Protein AF-A0A954CT12-F1 (afdb_monomer_lite)

Foldseek 3Di:
DQLVVLLVVCVVCCVPDVVSVVLQVDALVNVLPDPADPVDADALVNNVCSLVHRLSVNLLVVLCVVPRCVSVVVCVVVPQPASCCSNPVCCPVPPPQDAWDKFAPVVQLQVLAPPQKDKDDKDWCGLSNQLNLCSNQVNSVLSPLLSPQWRHKMWIWMDHVPWIKIKIKTFGLALSSLVSNQVRVVSRPFWPDKDADHVGGMIITMGTDPPPDDPVSVVSSVVNRVPIDIRDDNVSD

Radius of gyration: 19.56 Å; chains: 1; bounding box: 42×45×54 Å

Secondary structure (DSSP, 8-state):
-HHHHHHHHHHHHTTT-TTTHHHHH--HHHHHTSPP-TTS---HHHHHHIIIIIIHHHHHHHHHHHHTHHHHHHHHHS---SHHHHHTTHHHHSS---PPEEE--HHHHHHHSPTT-EEEEEE--HHHHHHHHHHHTT-HHHHHHHHTTEEEEEEEEEEETTEEEEEEEEEESSHHHHHHHHHHHTTSTTEEEEEEETTTTEEEEEEESTTSS-HHHHHHHHHHHTT-EEE--TT--

Sequence (237 aa):
IEGQAVQVMIDALVDEQPHVAFMTKYGVGDMLGLPANPDKPLTWSRLQRVFFYSDGARFVQKLKEVDGYKAVDKAFGDLPVSSEQILHSDKYIAERDLPDEIGLDLVGIADALPEGWELGEQDTWGEMGTIVEFVDAGLVDKALAASDGWGGDVVLTASKGEAKVSIWVSTWDTAKDAGEFDEAVKLLPDVLLSQKFDERPQQIVIRGEPGLFSKDQLKWLLDATRQNKIVYDPEKR

pLDDT: mean 89.14, std 10.64, range [52.62, 98.44]

Structure (mmCIF, N/CA/C/O backbone):
data_AF-A0A954CT12-F1
#
_entry.id   AF-A0A954CT12-F1
#
loop_
_atom_site.group_PDB
_atom_site.id
_atom_site.type_symbol
_atom_site.label_atom_id
_atom_site.label_alt_id
_atom_site.label_comp_id
_atom_site.label_asym_id
_atom_site.label_entity_id
_atom_site.label_seq_id
_atom_site.pdbx_PDB_ins_code
_atom_site.Cartn_x
_atom_site.Cartn_y
_atom_site.Cartn_z
_atom_site.occupancy
_atom_site.B_iso_or_equiv
_atom_site.auth_seq_id
_atom_site.auth_comp_id
_atom_site.auth_asym_id
_atom_site.auth_atom_id
_atom_site.pdbx_PDB_model_num
ATOM 1 N N . ILE A 1 1 ? -1.557 0.948 -23.383 1.00 52.62 1 ILE A N 1
ATOM 2 C CA . ILE A 1 1 ? -0.936 1.437 -22.129 1.00 52.62 1 ILE A CA 1
ATOM 3 C C . ILE A 1 1 ? -0.337 2.801 -22.438 1.00 52.62 1 ILE A C 1
ATOM 5 O O . ILE A 1 1 ? 0.381 2.893 -23.430 1.00 52.62 1 ILE A O 1
ATOM 9 N N . GLU A 1 2 ? -0.665 3.849 -21.678 1.00 65.56 2 GLU A N 1
ATOM 10 C CA . GLU A 1 2 ? -0.196 5.219 -21.966 1.00 65.56 2 GLU A CA 1
ATOM 11 C C . GLU A 1 2 ? 1.335 5.306 -22.063 1.00 65.56 2 GLU A C 1
ATOM 13 O O . GLU A 1 2 ? 1.842 5.952 -22.976 1.00 65.56 2 GLU A O 1
ATOM 18 N N . GLY A 1 3 ? 2.067 4.546 -21.238 1.00 65.69 3 GLY A N 1
ATOM 19 C CA . GLY A 1 3 ? 3.532 4.468 -21.276 1.00 65.69 3 GLY A CA 1
ATOM 20 C C . GLY A 1 3 ? 4.134 4.137 -22.650 1.00 65.69 3 GLY A C 1
ATOM 21 O O . GLY A 1 3 ? 5.152 4.712 -23.016 1.00 65.69 3 GLY A O 1
ATOM 22 N N . GLN A 1 4 ? 3.492 3.297 -23.476 1.00 62.66 4 GLN A N 1
ATOM 23 C CA . GLN A 1 4 ? 3.978 3.028 -24.841 1.00 62.66 4 GLN A CA 1
ATOM 24 C C . GLN A 1 4 ? 3.818 4.255 -25.747 1.00 62.66 4 GLN A C 1
ATOM 26 O O . GLN A 1 4 ? 4.726 4.578 -26.509 1.00 62.66 4 GLN A O 1
ATOM 31 N N . ALA A 1 5 ? 2.681 4.951 -25.666 1.00 69.44 5 ALA A N 1
ATOM 32 C CA . ALA A 1 5 ? 2.448 6.164 -26.449 1.00 69.44 5 ALA A CA 1
ATOM 33 C C . ALA A 1 5 ? 3.426 7.279 -26.043 1.00 69.44 5 ALA A C 1
ATOM 35 O O . ALA A 1 5 ? 3.970 7.972 -26.901 1.00 69.44 5 ALA A O 1
ATOM 36 N N . VAL A 1 6 ? 3.708 7.396 -24.743 1.00 71.81 6 VAL A N 1
ATOM 37 C CA . VAL A 1 6 ? 4.707 8.323 -24.197 1.00 71.81 6 VAL A CA 1
ATOM 38 C C . VAL A 1 6 ? 6.106 7.945 -24.655 1.00 71.81 6 VAL A C 1
ATOM 40 O O . VAL A 1 6 ? 6.845 8.821 -25.086 1.00 71.81 6 VAL A O 1
ATOM 43 N N . GLN A 1 7 ? 6.460 6.658 -24.636 1.00 68.62 7 GLN A N 1
ATOM 44 C CA . GLN A 1 7 ? 7.766 6.204 -25.108 1.00 68.62 7 GLN A CA 1
ATOM 45 C C . GLN A 1 7 ? 7.959 6.476 -26.602 1.00 68.62 7 GLN A C 1
ATOM 47 O O . GLN A 1 7 ? 9.019 6.942 -26.999 1.00 68.62 7 GLN A O 1
ATOM 52 N N . VAL A 1 8 ? 6.936 6.250 -27.431 1.00 71.38 8 VAL A N 1
ATOM 53 C CA . VAL A 1 8 ? 6.984 6.594 -28.862 1.00 71.38 8 VAL A CA 1
ATOM 54 C C . VAL A 1 8 ? 7.150 8.104 -29.058 1.00 71.38 8 VAL A C 1
ATOM 56 O O . VAL A 1 8 ? 7.923 8.533 -29.910 1.00 71.38 8 VAL A O 1
ATOM 59 N N . MET A 1 9 ? 6.465 8.920 -28.253 1.00 73.31 9 MET A N 1
ATOM 60 C CA . MET A 1 9 ? 6.636 10.374 -28.266 1.00 73.31 9 MET A CA 1
ATOM 61 C C . MET A 1 9 ? 8.049 10.791 -27.829 1.00 73.31 9 MET A C 1
ATOM 63 O O . MET A 1 9 ? 8.633 11.668 -28.457 1.00 73.31 9 MET A O 1
ATOM 67 N N . ILE A 1 10 ? 8.610 10.168 -26.789 1.00 69.88 10 ILE A N 1
ATOM 68 C CA . ILE A 1 10 ? 9.994 10.383 -26.344 1.00 69.88 10 ILE A CA 1
ATOM 69 C C . ILE A 1 10 ? 10.960 10.044 -27.477 1.00 69.88 10 ILE A C 1
ATOM 71 O O . ILE A 1 10 ? 11.771 10.889 -27.843 1.00 69.88 10 ILE A O 1
ATOM 75 N N . ASP A 1 11 ? 10.841 8.852 -28.066 1.00 70.31 11 ASP A N 1
ATOM 76 C CA . ASP A 1 11 ? 11.705 8.398 -29.161 1.00 70.31 11 ASP A CA 1
ATOM 77 C C . ASP A 1 11 ? 11.683 9.383 -30.347 1.00 70.31 11 ASP A C 1
ATOM 79 O O . ASP A 1 11 ? 12.691 9.550 -31.029 1.00 70.31 11 ASP A O 1
ATOM 83 N N . ALA A 1 12 ? 10.546 10.047 -30.588 1.00 70.69 12 ALA A N 1
ATOM 84 C CA . ALA A 1 12 ? 10.373 10.999 -31.682 1.00 70.69 12 ALA A CA 1
ATOM 85 C C . ALA A 1 12 ? 10.815 12.436 -31.353 1.00 70.69 12 ALA A C 1
ATOM 87 O O . ALA A 1 12 ? 11.220 13.159 -32.258 1.00 70.69 12 ALA A O 1
ATOM 88 N N . LEU A 1 13 ? 10.692 12.876 -30.096 1.00 73.31 13 LEU A N 1
ATOM 89 C CA . LEU A 1 13 ? 10.801 14.294 -29.727 1.00 73.31 13 LEU A CA 1
ATOM 90 C C . LEU A 1 13 ? 11.947 14.614 -28.771 1.00 73.31 13 LEU A C 1
ATOM 92 O O . LEU A 1 13 ? 12.174 15.793 -28.516 1.00 73.31 13 LEU A O 1
ATOM 96 N N . VAL A 1 14 ? 12.665 13.631 -28.221 1.00 67.06 14 VAL A N 1
ATOM 97 C CA . VAL A 1 14 ? 13.689 13.893 -27.190 1.00 67.06 14 VAL A CA 1
ATOM 98 C C . VAL A 1 14 ? 14.797 14.839 -27.677 1.00 67.06 14 VAL A C 1
ATOM 100 O O . VAL A 1 14 ? 15.241 15.697 -26.914 1.00 67.06 14 VAL A O 1
ATOM 103 N N . ASP A 1 15 ? 15.164 14.752 -28.958 1.00 67.31 15 ASP A N 1
ATOM 104 C CA . ASP A 1 15 ? 16.179 15.608 -29.585 1.00 67.31 15 ASP A CA 1
ATOM 105 C C . ASP A 1 15 ? 15.655 17.020 -29.915 1.00 67.31 15 ASP A C 1
ATOM 107 O O . ASP A 1 15 ? 16.429 17.974 -29.995 1.00 67.31 15 ASP A O 1
ATOM 111 N N . GLU A 1 16 ? 14.336 17.179 -30.071 1.00 68.12 16 GLU A N 1
ATOM 112 C CA . GLU A 1 16 ? 13.689 18.449 -30.432 1.00 68.12 16 GLU A CA 1
ATOM 113 C C . GLU A 1 16 ? 13.130 19.205 -29.215 1.00 68.12 16 GLU A C 1
ATOM 115 O O . GLU A 1 16 ? 13.066 20.436 -29.201 1.00 68.12 16 GLU A O 1
ATOM 120 N N . GLN A 1 17 ? 12.721 18.478 -28.174 1.00 66.31 17 GLN A N 1
ATOM 121 C CA . GLN A 1 17 ? 12.072 19.000 -26.978 1.00 66.31 17 GLN A CA 1
ATOM 122 C C . GLN A 1 17 ? 12.737 18.431 -25.718 1.00 66.31 17 GLN A C 1
ATOM 124 O O . GLN A 1 17 ? 12.264 17.453 -25.142 1.00 66.31 17 GLN A O 1
ATOM 129 N N . PRO A 1 18 ? 13.785 19.094 -25.193 1.00 63.25 18 PRO A N 1
ATOM 130 C CA . PRO A 1 18 ? 14.565 18.585 -24.060 1.00 63.25 18 PRO A CA 1
ATOM 131 C C . PRO A 1 18 ? 13.759 18.379 -22.770 1.00 63.25 18 PRO A C 1
ATOM 133 O O . PRO A 1 18 ? 14.170 17.634 -21.886 1.00 63.25 18 PRO A O 1
ATOM 136 N N . HIS A 1 19 ? 12.602 19.034 -22.638 1.00 61.19 19 HIS A N 1
ATOM 137 C CA . HIS A 1 19 ? 11.706 18.832 -21.501 1.00 61.19 19 HIS A CA 1
ATOM 138 C C . HIS A 1 19 ? 10.944 17.497 -21.573 1.00 61.19 19 HIS A C 1
ATOM 140 O O . HIS A 1 19 ? 10.480 17.024 -20.543 1.00 61.19 19 HIS A O 1
ATOM 146 N N . VAL A 1 20 ? 10.865 16.849 -22.740 1.00 60.59 20 VAL A N 1
ATOM 147 C CA . VAL A 1 20 ? 10.318 15.490 -22.896 1.00 60.59 20 VAL A CA 1
ATOM 148 C C . VAL A 1 20 ? 11.263 14.453 -22.276 1.00 60.59 20 VAL A C 1
ATOM 150 O O . VAL A 1 20 ? 10.800 13.490 -21.668 1.00 60.59 20 VAL A O 1
ATOM 153 N N . ALA A 1 21 ? 12.577 14.717 -22.280 1.00 61.22 21 ALA A N 1
ATOM 154 C CA . ALA A 1 21 ? 13.571 13.909 -21.564 1.00 61.22 21 ALA A CA 1
ATOM 155 C C . ALA A 1 21 ? 13.370 13.912 -20.035 1.00 61.22 21 ALA A C 1
ATOM 157 O O . ALA A 1 21 ? 13.868 13.034 -19.329 1.00 61.22 21 ALA A O 1
ATOM 158 N N . PHE A 1 22 ? 12.633 14.886 -19.489 1.00 62.81 22 PHE A N 1
ATOM 159 C CA . PHE A 1 22 ? 12.283 14.897 -18.068 1.00 62.81 22 PHE A CA 1
ATOM 160 C C . PHE A 1 22 ? 11.444 13.667 -17.686 1.00 62.81 22 PHE A C 1
ATOM 162 O O . PHE A 1 22 ? 11.662 13.101 -16.618 1.00 62.81 22 PHE A O 1
ATOM 169 N N . MET A 1 23 ? 10.551 13.212 -18.575 1.00 62.06 23 MET A N 1
ATOM 170 C CA . MET A 1 23 ? 9.683 12.050 -18.332 1.00 62.06 23 MET A CA 1
ATOM 171 C C . MET A 1 23 ? 10.446 10.720 -18.359 1.00 62.06 23 MET A C 1
ATOM 173 O O . MET A 1 23 ? 10.073 9.795 -17.653 1.00 62.06 23 MET A O 1
ATOM 177 N N . THR A 1 24 ? 11.565 10.632 -19.085 1.00 64.00 24 THR A N 1
ATOM 178 C CA . THR A 1 24 ? 12.479 9.476 -18.985 1.00 64.00 24 THR A CA 1
ATOM 179 C C . THR A 1 24 ? 13.373 9.517 -17.751 1.00 64.00 24 THR A C 1
ATOM 181 O O . THR A 1 24 ? 13.941 8.500 -17.366 1.00 64.00 24 THR A O 1
ATOM 184 N N . LYS A 1 25 ? 13.562 10.704 -17.165 1.00 69.75 25 LYS A N 1
ATOM 185 C CA . LYS A 1 25 ? 14.590 10.940 -16.149 1.00 69.75 25 LYS A CA 1
ATOM 186 C C . LYS A 1 25 ? 14.068 10.844 -14.718 1.00 69.75 25 LYS A C 1
ATOM 188 O O . LYS A 1 25 ? 14.851 10.508 -13.840 1.00 69.75 25 LYS A O 1
ATOM 193 N N . TYR A 1 26 ? 12.797 11.168 -14.485 1.00 79.69 26 TYR A N 1
ATOM 194 C CA . TYR A 1 26 ? 12.225 11.228 -13.141 1.00 79.69 26 TYR A CA 1
ATOM 195 C C . TYR A 1 26 ? 10.947 10.395 -13.044 1.00 79.69 26 TYR A C 1
ATOM 197 O O . TYR A 1 26 ? 9.919 10.752 -13.629 1.00 79.69 26 TYR A O 1
ATOM 205 N N . GLY A 1 27 ? 11.033 9.307 -12.281 1.00 87.19 27 GLY A N 1
ATOM 206 C CA . GLY A 1 27 ? 9.901 8.511 -11.815 1.00 87.19 27 GLY A CA 1
ATOM 207 C C . GLY A 1 27 ? 9.411 8.932 -10.434 1.00 87.19 27 GLY A C 1
ATOM 208 O O . GLY A 1 27 ? 9.906 9.906 -9.858 1.00 87.19 27 GLY A O 1
ATOM 209 N N . VAL A 1 28 ? 8.455 8.184 -9.881 1.00 89.38 28 VAL A N 1
ATOM 210 C CA . VAL A 1 28 ? 7.928 8.414 -8.525 1.00 89.38 28 VAL A CA 1
ATOM 211 C C . VAL A 1 28 ? 9.052 8.406 -7.486 1.00 89.38 28 VAL A C 1
ATOM 213 O O . VAL A 1 28 ? 9.158 9.354 -6.708 1.00 89.38 28 VAL A O 1
ATOM 216 N N . GLY A 1 29 ? 9.941 7.408 -7.521 1.00 88.00 29 GLY A N 1
ATOM 217 C CA . GLY A 1 29 ? 11.050 7.317 -6.568 1.00 88.00 29 GLY A CA 1
ATOM 218 C C . GLY A 1 29 ? 12.015 8.499 -6.638 1.00 88.00 29 GLY A C 1
ATOM 219 O O . GLY A 1 29 ? 12.374 9.074 -5.611 1.00 88.00 29 GLY A O 1
ATOM 220 N N . ASP A 1 30 ? 12.354 8.946 -7.850 1.00 90.06 30 ASP A N 1
ATOM 221 C CA . ASP A 1 30 ? 13.218 10.114 -8.027 1.00 90.06 30 ASP A CA 1
ATOM 222 C C . ASP A 1 30 ? 12.552 11.389 -7.493 1.00 90.06 30 ASP A C 1
ATOM 224 O O . ASP A 1 30 ? 13.218 12.214 -6.874 1.00 90.06 30 ASP A O 1
ATOM 228 N N . MET A 1 31 ? 11.240 11.549 -7.707 1.00 86.31 31 MET A N 1
ATOM 229 C CA . MET A 1 31 ? 10.473 12.707 -7.234 1.00 86.31 31 MET A CA 1
ATOM 230 C C . MET A 1 31 ? 10.414 12.787 -5.709 1.00 86.31 31 MET A C 1
ATOM 232 O O . MET A 1 31 ? 10.517 13.884 -5.162 1.00 86.31 31 MET A O 1
ATOM 236 N N . LEU A 1 32 ? 10.267 11.647 -5.031 1.00 88.31 32 LEU A N 1
ATOM 237 C CA . LEU A 1 32 ? 10.241 11.572 -3.567 1.00 88.31 32 LEU A CA 1
ATOM 238 C C . LEU A 1 32 ? 11.610 11.887 -2.945 1.00 88.31 32 LEU A C 1
ATOM 240 O O . LEU A 1 32 ? 11.671 12.415 -1.839 1.00 88.31 32 LEU A O 1
ATOM 244 N N . GLY A 1 33 ? 12.702 11.633 -3.674 1.00 85.56 33 GLY A N 1
ATOM 245 C CA . GLY A 1 33 ? 14.061 11.995 -3.262 1.00 85.56 33 GLY A CA 1
ATOM 246 C C . GLY A 1 33 ? 14.435 13.470 -3.472 1.00 85.56 33 GLY A C 1
ATOM 247 O O . GLY A 1 33 ? 15.506 13.898 -3.036 1.00 85.56 33 GLY A O 1
ATOM 248 N N . LEU A 1 34 ? 13.597 14.267 -4.147 1.00 84.56 34 LEU A N 1
ATOM 249 C CA . LEU A 1 34 ? 13.861 15.693 -4.356 1.00 84.56 34 LEU A CA 1
ATOM 250 C C . LEU A 1 34 ? 13.493 16.529 -3.116 1.00 84.56 34 LEU A C 1
ATOM 252 O O . LEU A 1 34 ? 12.556 16.195 -2.392 1.00 84.56 34 LEU A O 1
ATOM 256 N N . PRO A 1 35 ? 14.161 17.678 -2.890 1.00 82.00 35 PRO A N 1
ATOM 257 C CA . PRO A 1 35 ? 13.755 18.614 -1.848 1.00 82.00 35 PRO A CA 1
ATOM 258 C C . PRO A 1 35 ? 12.300 19.060 -2.023 1.00 82.00 35 PRO A C 1
ATOM 260 O O . PRO A 1 35 ? 11.879 19.414 -3.130 1.00 82.00 35 PRO A O 1
ATOM 263 N N . ALA A 1 36 ? 11.554 19.101 -0.917 1.00 80.44 36 ALA A N 1
ATOM 264 C CA . ALA A 1 36 ? 10.168 19.548 -0.917 1.00 80.44 36 ALA A CA 1
ATOM 265 C C . ALA A 1 36 ? 10.036 20.948 -1.536 1.00 80.44 36 ALA A C 1
ATOM 267 O O . ALA A 1 36 ? 10.765 21.879 -1.186 1.00 80.44 36 ALA A O 1
ATOM 268 N N . ASN A 1 37 ? 9.073 21.099 -2.445 1.00 81.25 37 ASN A N 1
ATOM 269 C CA . ASN A 1 37 ? 8.768 22.367 -3.092 1.00 81.25 37 ASN A CA 1
ATOM 270 C C . ASN A 1 37 ? 7.362 22.836 -2.674 1.00 81.25 37 ASN A C 1
ATOM 272 O O . ASN A 1 37 ? 6.380 22.272 -3.162 1.00 81.25 37 ASN A O 1
ATOM 276 N N . PRO A 1 38 ? 7.236 23.866 -1.817 1.00 80.88 38 PRO A N 1
ATOM 277 C CA . PRO A 1 38 ? 5.939 24.353 -1.340 1.00 80.88 38 PRO A CA 1
ATOM 278 C C . PRO A 1 38 ? 5.016 24.864 -2.453 1.00 80.88 38 PRO A C 1
ATOM 280 O O . PRO A 1 38 ? 3.802 24.711 -2.360 1.00 80.88 38 PRO A O 1
ATOM 283 N N . ASP A 1 39 ? 5.576 25.410 -3.536 1.00 83.00 39 ASP A N 1
ATOM 284 C CA . ASP A 1 39 ? 4.803 25.880 -4.696 1.00 83.00 39 ASP A CA 1
ATOM 285 C C . ASP A 1 39 ? 4.324 24.716 -5.576 1.00 83.00 39 ASP A C 1
ATOM 287 O O . ASP A 1 39 ? 3.468 24.854 -6.456 1.00 83.00 39 ASP A O 1
ATOM 291 N N . LYS A 1 40 ? 4.924 23.540 -5.380 1.00 77.75 40 LYS A N 1
ATOM 292 C CA . LYS A 1 40 ? 4.676 22.334 -6.155 1.00 77.75 40 LYS A CA 1
ATOM 293 C C . LYS A 1 40 ? 4.625 21.113 -5.227 1.00 77.75 40 LYS A C 1
ATOM 295 O O . LYS A 1 40 ? 5.446 20.216 -5.415 1.00 77.75 40 LYS A O 1
ATOM 300 N N . PRO A 1 41 ? 3.632 21.017 -4.326 1.00 80.62 41 PRO A N 1
ATOM 301 C CA . PRO A 1 41 ? 3.517 19.867 -3.441 1.00 80.62 41 PRO A CA 1
ATOM 302 C C . PRO A 1 41 ? 3.388 18.575 -4.250 1.00 80.62 41 PRO A C 1
ATOM 304 O O . PRO A 1 41 ? 2.788 18.556 -5.337 1.00 80.62 41 PRO A O 1
ATOM 307 N N . LEU A 1 42 ? 3.968 17.498 -3.726 1.00 83.38 42 LEU A N 1
ATOM 308 C CA . LEU A 1 42 ? 3.633 16.155 -4.173 1.00 83.38 42 LEU A CA 1
ATOM 309 C C . LEU A 1 42 ? 2.230 15.854 -3.649 1.00 83.38 42 LEU A C 1
ATOM 311 O O . LEU A 1 42 ? 1.913 16.116 -2.497 1.00 83.38 42 LEU A O 1
ATOM 315 N N . THR A 1 43 ? 1.367 15.416 -4.551 1.00 81.81 43 THR A N 1
ATOM 316 C CA . THR A 1 43 ? -0.028 15.064 -4.267 1.00 81.81 43 THR A CA 1
ATOM 317 C C . THR A 1 43 ? -0.299 13.764 -4.992 1.00 81.81 43 THR A C 1
ATOM 319 O O . THR A 1 43 ? 0.324 13.544 -6.042 1.00 81.81 43 THR A O 1
ATOM 322 N N . TRP A 1 44 ? -1.269 12.980 -4.528 1.00 78.94 44 TRP A N 1
ATOM 323 C CA . TRP A 1 44 ? -1.789 11.827 -5.267 1.00 78.94 44 TRP A CA 1
ATOM 324 C C . TRP A 1 44 ? -1.903 12.074 -6.777 1.00 78.94 44 TRP A C 1
ATOM 326 O O . TRP A 1 44 ? -1.246 11.409 -7.574 1.00 78.94 44 TRP A O 1
ATOM 336 N N . SER A 1 45 ? -2.637 13.117 -7.185 1.00 78.75 45 SER A N 1
ATOM 337 C CA . SER A 1 45 ? -2.878 13.399 -8.609 1.00 78.75 45 SER A CA 1
ATOM 338 C C . SER A 1 45 ? -1.593 13.626 -9.415 1.00 78.75 45 SER A C 1
ATOM 340 O O . SER A 1 45 ? -1.547 13.358 -10.615 1.00 78.75 45 SER A O 1
ATOM 342 N N . ARG A 1 46 ? -0.544 14.166 -8.783 1.00 83.94 46 ARG A N 1
ATOM 343 C CA . ARG A 1 46 ? 0.755 14.381 -9.428 1.00 83.94 46 ARG A CA 1
ATOM 344 C C . ARG A 1 46 ? 1.546 13.089 -9.505 1.00 83.94 46 ARG A C 1
ATOM 346 O O . ARG A 1 46 ? 2.066 12.803 -10.577 1.00 83.94 46 ARG A O 1
ATOM 353 N N . LEU A 1 47 ? 1.603 12.327 -8.417 1.00 87.81 47 LEU A N 1
ATOM 354 C CA . LEU A 1 47 ? 2.322 11.058 -8.379 1.00 87.81 47 LEU A CA 1
ATOM 355 C C . LEU A 1 47 ? 1.694 10.027 -9.321 1.00 87.81 47 LEU A C 1
ATOM 357 O O . LEU A 1 47 ? 2.427 9.396 -10.069 1.00 87.81 47 LEU A O 1
ATOM 361 N N . GLN A 1 48 ? 0.363 9.948 -9.409 1.00 84.62 48 GLN A N 1
ATOM 362 C CA . GLN A 1 48 ? -0.313 9.098 -10.396 1.00 84.62 48 GLN A CA 1
ATOM 363 C C . GLN A 1 48 ? 0.082 9.429 -11.834 1.00 84.62 48 GLN A C 1
ATOM 365 O O . GLN A 1 48 ? 0.328 8.531 -12.632 1.00 84.62 48 GLN A O 1
ATOM 370 N N . ARG A 1 49 ? 0.165 10.719 -12.188 1.00 85.25 49 ARG A N 1
ATOM 371 C CA . ARG A 1 49 ? 0.620 11.109 -13.529 1.00 85.25 49 ARG A CA 1
ATOM 372 C C . ARG A 1 49 ? 2.073 10.697 -13.756 1.00 85.25 49 ARG A C 1
ATOM 374 O O . ARG A 1 49 ? 2.383 10.166 -14.813 1.00 85.25 49 ARG A O 1
ATOM 381 N N . VAL A 1 50 ? 2.955 10.920 -12.784 1.00 87.81 50 VAL A N 1
ATOM 382 C CA . VAL A 1 50 ? 4.353 10.473 -12.900 1.00 87.81 50 VAL A CA 1
ATOM 383 C C . VAL A 1 50 ? 4.412 8.956 -13.097 1.00 87.81 50 VAL A C 1
ATOM 385 O O . VAL A 1 50 ? 5.080 8.506 -14.019 1.00 87.81 50 VAL A O 1
ATOM 388 N N . PHE A 1 51 ? 3.630 8.191 -12.341 1.00 90.62 51 PHE A N 1
ATOM 389 C CA . PHE A 1 51 ? 3.553 6.742 -12.483 1.00 90.62 51 PHE A CA 1
ATOM 390 C C . PHE A 1 51 ? 3.087 6.306 -13.885 1.00 90.62 51 PHE A C 1
ATOM 392 O O . PHE A 1 51 ? 3.788 5.570 -14.579 1.00 90.62 51 PHE A O 1
ATOM 399 N N . PHE A 1 52 ? 1.935 6.798 -14.358 1.00 85.06 52 PHE A N 1
ATOM 400 C CA . PHE A 1 52 ? 1.379 6.368 -15.648 1.00 85.06 52 PHE A CA 1
A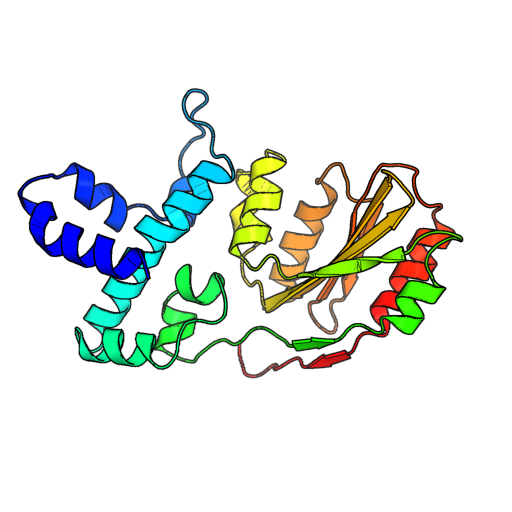TOM 401 C C . PHE A 1 52 ? 2.219 6.801 -16.856 1.00 85.06 52 PHE A C 1
ATOM 403 O O . PHE A 1 52 ? 2.347 6.040 -17.819 1.00 85.06 52 PHE A O 1
ATOM 410 N N . TYR A 1 53 ? 2.784 8.012 -16.813 1.00 83.38 53 TYR A N 1
ATOM 411 C CA . TYR A 1 53 ? 3.518 8.583 -17.941 1.00 83.38 53 TYR A CA 1
ATOM 412 C C . TYR A 1 53 ? 5.022 8.291 -17.858 1.00 83.38 53 TYR A C 1
ATOM 414 O O . TYR A 1 53 ? 5.576 7.730 -18.802 1.00 83.38 53 TYR A O 1
ATOM 422 N N . SER A 1 54 ? 5.684 8.646 -16.753 1.00 88.75 54 SER A N 1
ATOM 423 C CA . SER A 1 54 ? 7.138 8.491 -16.608 1.00 88.75 54 SER A CA 1
ATOM 424 C C . SER A 1 54 ? 7.537 7.051 -16.294 1.00 88.75 54 SER A C 1
ATOM 426 O O . SER A 1 54 ? 8.304 6.462 -17.053 1.00 88.75 54 SER A O 1
ATOM 428 N N . ASP A 1 55 ? 7.020 6.459 -15.212 1.00 91.88 55 ASP A N 1
ATOM 429 C CA . ASP A 1 55 ? 7.416 5.098 -14.812 1.00 91.88 55 ASP A CA 1
ATOM 430 C C . ASP A 1 55 ? 6.936 4.059 -15.832 1.00 91.88 55 ASP A C 1
ATOM 432 O O . ASP A 1 55 ? 7.695 3.176 -16.229 1.00 91.88 55 ASP A O 1
ATOM 436 N N . GLY A 1 56 ? 5.739 4.249 -16.397 1.00 91.06 56 GLY A N 1
ATOM 437 C CA . GLY A 1 56 ? 5.264 3.459 -17.532 1.00 91.06 56 GLY A CA 1
ATOM 438 C C . GLY A 1 56 ? 6.175 3.534 -18.769 1.00 91.06 56 GLY A C 1
ATOM 439 O O . GLY A 1 56 ? 6.409 2.512 -19.416 1.00 91.06 56 GLY A O 1
ATOM 440 N N . ALA A 1 57 ? 6.718 4.708 -19.115 1.00 88.75 57 ALA A N 1
ATOM 441 C CA . ALA A 1 57 ? 7.665 4.834 -20.227 1.00 88.75 57 ALA A CA 1
ATOM 442 C C . ALA A 1 57 ? 9.017 4.183 -19.902 1.00 88.75 57 ALA A C 1
ATOM 444 O O . ALA A 1 57 ? 9.553 3.443 -20.727 1.00 88.75 57 ALA A O 1
ATOM 445 N N . ARG A 1 58 ? 9.533 4.378 -18.681 1.00 90.19 58 ARG A N 1
ATOM 446 C CA . ARG A 1 58 ? 10.774 3.742 -18.206 1.00 90.19 58 ARG A CA 1
ATOM 447 C C . ARG A 1 58 ? 10.677 2.218 -18.231 1.00 90.19 58 ARG A C 1
ATOM 449 O O . ARG A 1 58 ? 11.609 1.565 -18.696 1.00 90.19 58 ARG A O 1
ATOM 456 N N . PHE A 1 59 ? 9.538 1.660 -17.830 1.00 93.00 59 PHE A N 1
ATOM 457 C CA . PHE A 1 59 ? 9.257 0.230 -17.943 1.00 93.00 59 PHE A CA 1
ATOM 458 C C . PHE A 1 59 ? 9.336 -0.255 -19.401 1.00 93.00 59 PHE A C 1
ATOM 460 O O . PHE A 1 59 ? 10.036 -1.221 -19.710 1.00 93.00 59 PHE A O 1
ATOM 467 N N . VAL A 1 60 ? 8.697 0.454 -20.341 1.00 92.19 60 VAL A N 1
ATOM 468 C CA . VAL A 1 60 ? 8.778 0.120 -21.777 1.00 92.19 60 VAL A CA 1
ATOM 469 C C . VAL A 1 60 ? 10.209 0.257 -22.307 1.00 92.19 60 VAL A C 1
ATOM 471 O O . VAL A 1 60 ? 10.647 -0.576 -23.102 1.00 92.19 60 VAL A O 1
ATOM 474 N N . GLN A 1 61 ? 10.961 1.268 -21.869 1.00 90.19 61 GLN A N 1
ATOM 475 C CA . GLN A 1 61 ? 12.371 1.427 -22.222 1.00 90.19 61 GLN A CA 1
ATOM 476 C C . GLN A 1 61 ? 13.206 0.234 -21.741 1.00 90.19 61 GLN A C 1
ATOM 478 O O . GLN A 1 61 ? 13.987 -0.305 -22.524 1.00 90.19 61 GLN A O 1
ATOM 483 N N . LYS A 1 62 ? 12.997 -0.228 -20.503 1.00 92.69 62 LYS A N 1
ATOM 484 C CA . LYS A 1 62 ? 13.667 -1.415 -19.957 1.00 92.69 62 LYS A CA 1
ATOM 485 C C . LYS A 1 62 ? 13.360 -2.670 -20.767 1.00 92.69 62 LYS A C 1
ATOM 487 O O . LYS A 1 62 ? 14.275 -3.411 -21.106 1.00 92.69 62 LYS A O 1
ATOM 492 N N . LEU A 1 63 ? 12.112 -2.864 -21.190 1.00 94.25 63 LEU A N 1
ATOM 493 C CA . LEU A 1 63 ? 11.764 -3.950 -22.113 1.00 94.25 63 LEU A CA 1
ATOM 494 C C . LEU A 1 63 ? 12.482 -3.813 -23.464 1.00 94.25 63 LEU A C 1
ATOM 496 O O . LEU A 1 63 ? 13.020 -4.793 -23.980 1.00 94.25 63 LEU A O 1
ATOM 500 N N . LYS A 1 64 ? 12.549 -2.600 -24.030 1.00 93.00 64 LYS A N 1
ATOM 501 C CA . LYS A 1 64 ? 13.282 -2.352 -25.284 1.00 93.00 64 LYS A CA 1
ATOM 502 C C . LYS A 1 64 ? 14.775 -2.676 -25.162 1.00 93.00 64 LYS A C 1
ATOM 504 O O . LYS A 1 64 ? 15.356 -3.143 -26.138 1.00 93.00 64 LYS A O 1
ATOM 509 N N . GLU A 1 65 ? 15.388 -2.449 -24.001 1.00 93.88 65 GLU A N 1
ATOM 510 C CA . GLU A 1 65 ? 16.789 -2.809 -23.733 1.00 93.88 65 GLU A CA 1
ATOM 511 C C . GLU A 1 65 ? 17.021 -4.334 -23.749 1.00 93.88 65 GLU A C 1
ATOM 513 O O . GLU A 1 65 ? 18.126 -4.767 -24.071 1.00 93.88 65 GLU A O 1
ATOM 518 N N . VAL A 1 66 ? 15.990 -5.146 -23.471 1.00 94.38 66 VAL A N 1
ATOM 519 C CA . VAL A 1 66 ? 16.069 -6.621 -23.453 1.00 94.38 66 VAL A CA 1
ATOM 520 C C . VAL A 1 66 ? 16.027 -7.228 -24.861 1.00 94.38 66 VAL A C 1
ATOM 522 O O . VAL A 1 66 ? 16.922 -7.987 -25.223 1.00 94.38 66 VAL A O 1
ATOM 525 N N . ASP A 1 67 ? 14.994 -6.929 -25.661 1.00 95.06 67 ASP A N 1
ATOM 526 C CA . ASP A 1 67 ? 14.833 -7.476 -27.030 1.00 95.06 67 ASP A CA 1
ATOM 527 C C . ASP A 1 67 ? 14.041 -6.525 -27.952 1.00 95.06 67 ASP A C 1
ATOM 529 O O . ASP A 1 67 ? 13.210 -6.924 -28.777 1.00 95.06 67 ASP A O 1
ATOM 533 N N . GLY A 1 68 ? 14.241 -5.216 -27.783 1.00 93.19 68 GLY A N 1
ATOM 534 C CA . GLY A 1 68 ? 13.534 -4.195 -28.552 1.00 93.19 68 GLY A CA 1
ATOM 535 C C . GLY A 1 68 ? 12.013 -4.308 -28.413 1.00 93.19 68 GLY A C 1
ATOM 536 O O . GLY A 1 68 ? 11.477 -4.661 -27.363 1.00 93.19 68 GLY A O 1
ATOM 537 N N . TYR A 1 69 ? 11.290 -4.031 -29.499 1.00 92.25 69 TYR A N 1
ATOM 538 C CA . TYR A 1 69 ? 9.827 -4.105 -29.488 1.00 92.25 69 TYR A CA 1
ATOM 539 C C . TYR A 1 69 ? 9.275 -5.524 -29.315 1.00 92.25 69 TYR A C 1
ATOM 541 O O . TYR A 1 69 ? 8.127 -5.652 -28.915 1.00 92.25 69 TYR A O 1
ATOM 549 N N . LYS A 1 70 ? 10.066 -6.589 -29.514 1.00 95.12 70 LYS A N 1
ATOM 550 C CA . LYS A 1 70 ? 9.581 -7.956 -29.259 1.00 95.12 70 LYS A CA 1
ATOM 551 C C . LYS A 1 70 ? 9.296 -8.192 -27.779 1.00 95.12 70 LYS A C 1
ATOM 553 O O . LYS A 1 70 ? 8.288 -8.810 -27.448 1.00 95.12 70 LYS A O 1
ATOM 558 N N . ALA A 1 71 ? 10.157 -7.690 -26.893 1.00 93.81 71 ALA A N 1
ATOM 559 C CA . ALA A 1 71 ? 9.926 -7.751 -25.451 1.00 93.81 71 ALA A CA 1
ATOM 560 C C . ALA A 1 71 ? 8.719 -6.893 -25.036 1.00 93.81 71 ALA A C 1
ATOM 562 O O . ALA A 1 71 ? 7.934 -7.313 -24.190 1.00 93.81 71 ALA A O 1
ATOM 563 N N . VAL A 1 72 ? 8.528 -5.735 -25.680 1.00 93.56 72 VAL A N 1
ATOM 564 C CA . VAL A 1 72 ? 7.343 -4.885 -25.474 1.00 93.56 72 VAL A CA 1
ATOM 565 C C . VAL A 1 72 ? 6.071 -5.622 -25.896 1.00 93.56 72 VAL A C 1
ATOM 567 O O . VAL A 1 72 ? 5.145 -5.737 -25.101 1.00 93.56 72 VAL A O 1
ATOM 570 N N . ASP A 1 73 ? 6.038 -6.180 -27.106 1.00 93.88 73 ASP A N 1
ATOM 571 C CA . ASP A 1 73 ? 4.890 -6.927 -27.629 1.00 93.88 73 ASP A CA 1
ATOM 572 C C . ASP A 1 73 ? 4.570 -8.150 -26.760 1.00 93.88 73 ASP A C 1
ATOM 574 O O . ASP A 1 73 ? 3.402 -8.421 -26.475 1.00 93.88 73 ASP A O 1
ATOM 578 N N . LYS A 1 74 ? 5.600 -8.859 -26.273 1.00 93.94 74 LYS A N 1
ATOM 579 C CA . LYS A 1 74 ? 5.434 -9.951 -25.306 1.00 93.94 74 LYS A CA 1
ATOM 580 C C . LYS A 1 74 ? 4.749 -9.455 -24.031 1.00 93.94 74 LYS A C 1
ATOM 582 O O . LYS A 1 74 ? 3.811 -10.103 -23.576 1.00 93.94 74 LYS A O 1
ATOM 587 N N . ALA A 1 75 ? 5.159 -8.304 -23.500 1.00 93.62 75 ALA A N 1
ATOM 588 C CA . ALA A 1 75 ? 4.546 -7.734 -22.306 1.00 93.62 75 ALA A CA 1
ATOM 589 C C . ALA A 1 75 ? 3.089 -7.302 -22.515 1.00 93.62 75 ALA A C 1
ATOM 591 O O . ALA A 1 75 ? 2.283 -7.414 -21.600 1.00 93.62 75 ALA A O 1
ATOM 592 N N . PHE A 1 76 ? 2.697 -6.892 -23.726 1.00 90.88 76 PHE A N 1
ATOM 593 C CA . PHE A 1 76 ? 1.283 -6.655 -24.049 1.00 90.88 76 PHE A CA 1
ATOM 594 C C . PHE A 1 76 ? 0.432 -7.933 -24.052 1.00 90.88 76 PHE A C 1
ATOM 596 O O . PHE A 1 76 ? -0.780 -7.852 -23.851 1.00 90.88 76 PHE A O 1
ATOM 603 N N . GLY A 1 77 ? 1.048 -9.098 -24.271 1.00 93.75 77 GLY A N 1
ATOM 604 C CA . GLY A 1 77 ? 0.405 -10.405 -24.121 1.00 93.75 77 GLY A CA 1
ATOM 605 C C . GLY A 1 77 ? 0.410 -10.946 -22.688 1.00 93.75 77 GLY A C 1
ATOM 606 O O . GLY A 1 77 ? -0.350 -11.864 -22.395 1.00 93.75 77 GLY A O 1
ATOM 607 N N . ASP A 1 78 ? 1.241 -10.383 -21.810 1.00 94.12 78 ASP A N 1
ATOM 608 C CA . ASP A 1 78 ? 1.433 -10.817 -20.427 1.00 94.12 78 ASP A CA 1
ATOM 609 C C . ASP A 1 78 ? 1.679 -9.605 -19.516 1.00 94.12 78 ASP A C 1
ATOM 611 O O . ASP A 1 78 ? 2.796 -9.343 -19.073 1.00 94.12 78 ASP A O 1
ATOM 615 N N . LEU A 1 79 ? 0.634 -8.800 -19.312 1.00 94.50 79 LEU A N 1
ATOM 616 C CA . LEU A 1 79 ? 0.743 -7.503 -18.643 1.00 94.50 79 LEU A CA 1
ATOM 617 C C . LEU A 1 79 ? 1.284 -7.632 -17.212 1.00 94.50 79 LEU A C 1
ATOM 619 O O . LEU A 1 79 ? 0.971 -8.617 -16.539 1.00 94.50 79 LEU A O 1
ATOM 623 N N . PRO A 1 80 ? 2.034 -6.630 -16.713 1.00 94.88 80 PRO A N 1
ATOM 624 C CA . PRO A 1 80 ? 2.376 -6.555 -15.300 1.00 94.88 80 PRO A CA 1
ATOM 625 C C . PRO A 1 80 ? 1.104 -6.533 -14.440 1.00 94.88 80 PRO A C 1
ATOM 627 O O . PRO A 1 80 ? 0.099 -5.927 -14.811 1.00 94.88 80 PRO A O 1
ATOM 630 N N . VAL A 1 81 ? 1.155 -7.226 -13.304 1.00 94.62 81 VAL A N 1
ATOM 631 C CA . VAL A 1 81 ? 0.024 -7.462 -12.391 1.00 94.62 81 VAL A CA 1
ATOM 632 C C . VAL A 1 81 ? 0.106 -6.631 -11.111 1.00 94.62 81 VAL A C 1
ATOM 634 O O . VAL A 1 81 ? -0.851 -6.611 -10.346 1.00 94.62 81 VAL A O 1
ATOM 637 N N . SER A 1 82 ? 1.221 -5.934 -10.879 1.00 95.44 82 SER A N 1
ATOM 638 C CA . SER A 1 82 ? 1.411 -5.049 -9.729 1.00 95.44 82 SER A CA 1
ATOM 639 C C . SER A 1 82 ? 2.027 -3.717 -10.149 1.00 95.44 82 SER A C 1
ATOM 641 O O . SER A 1 82 ? 2.713 -3.617 -11.170 1.00 95.44 82 SER A O 1
ATOM 643 N N . SER A 1 83 ? 1.799 -2.673 -9.348 1.00 96.50 83 SER A N 1
ATOM 644 C CA . SER A 1 83 ? 2.509 -1.401 -9.521 1.00 96.50 83 SER A CA 1
ATOM 645 C C . SER A 1 83 ? 4.009 -1.545 -9.276 1.00 96.50 83 SER A C 1
ATOM 647 O O . SER A 1 83 ? 4.796 -0.848 -9.905 1.00 96.50 83 SER A O 1
ATOM 649 N N . GLU A 1 84 ? 4.391 -2.473 -8.403 1.00 95.75 84 GLU A N 1
ATOM 650 C CA . GLU A 1 84 ? 5.779 -2.789 -8.084 1.00 95.75 84 GLU A CA 1
ATOM 651 C C . GLU A 1 84 ? 6.558 -3.262 -9.315 1.00 95.75 84 GLU A C 1
ATOM 653 O O . GLU A 1 84 ? 7.650 -2.777 -9.578 1.00 95.75 84 GLU A O 1
ATOM 658 N N . GLN A 1 85 ? 5.961 -4.102 -10.164 1.00 95.62 85 GLN A N 1
ATOM 659 C CA . GLN A 1 85 ? 6.575 -4.523 -11.430 1.00 95.62 85 GLN A CA 1
ATOM 660 C C . GLN A 1 85 ? 6.830 -3.357 -12.404 1.00 95.62 85 GLN A C 1
ATOM 662 O O . GLN A 1 85 ? 7.700 -3.452 -13.269 1.00 95.62 85 GLN A O 1
ATOM 667 N N . ILE A 1 86 ? 6.069 -2.263 -12.298 1.00 95.88 86 ILE A N 1
ATOM 668 C CA . ILE A 1 86 ? 6.296 -1.049 -13.093 1.00 95.88 86 ILE A CA 1
ATOM 669 C C . ILE A 1 86 ? 7.398 -0.193 -12.461 1.00 95.88 86 ILE A C 1
ATOM 671 O O . ILE A 1 86 ? 8.304 0.239 -13.175 1.00 95.88 86 ILE A O 1
ATOM 675 N N . LEU A 1 87 ? 7.330 0.031 -11.142 1.00 94.50 87 LEU A N 1
ATOM 676 C CA . LEU A 1 87 ? 8.303 0.825 -10.380 1.00 94.50 87 LEU A CA 1
ATOM 677 C C . LEU A 1 87 ? 9.701 0.180 -10.387 1.00 94.50 87 LEU A C 1
ATOM 679 O O . LEU A 1 87 ? 10.704 0.879 -10.531 1.00 94.50 87 LEU A O 1
ATOM 683 N N . HIS A 1 88 ? 9.749 -1.151 -10.337 1.00 93.62 88 HIS A N 1
ATOM 684 C CA . HIS A 1 88 ? 10.946 -1.987 -10.283 1.00 93.62 88 HIS A CA 1
ATOM 685 C C . HIS A 1 88 ? 10.926 -2.999 -11.432 1.00 93.62 88 HIS A C 1
ATOM 687 O O . HIS A 1 88 ? 10.659 -4.183 -11.249 1.00 93.62 88 HIS A O 1
ATOM 693 N N . SER A 1 89 ? 11.209 -2.540 -12.655 1.00 93.56 89 SER A N 1
ATOM 694 C CA . SER A 1 89 ? 11.038 -3.350 -13.878 1.00 93.56 89 SER A CA 1
ATOM 695 C C . SER A 1 89 ? 11.790 -4.691 -13.882 1.00 93.56 89 SER A C 1
ATOM 697 O O . SER A 1 89 ? 11.378 -5.620 -14.577 1.00 93.56 89 SER A O 1
ATOM 699 N N . ASP A 1 90 ? 12.861 -4.827 -13.097 1.00 92.81 90 ASP A N 1
ATOM 700 C CA . ASP A 1 90 ? 13.602 -6.085 -12.956 1.00 92.81 90 ASP A CA 1
ATOM 701 C C . ASP A 1 90 ? 12.743 -7.199 -12.326 1.00 92.81 90 ASP A C 1
ATOM 703 O O . ASP A 1 90 ? 12.857 -8.347 -12.759 1.00 92.81 90 ASP A O 1
ATOM 707 N N . LYS A 1 91 ? 11.796 -6.850 -11.435 1.00 92.62 91 LYS A N 1
ATOM 708 C CA . LYS A 1 91 ? 10.783 -7.759 -10.857 1.00 92.62 91 LYS A CA 1
ATOM 709 C C . LYS A 1 91 ? 9.754 -8.261 -11.883 1.00 92.62 91 LYS A C 1
ATOM 711 O O . LYS A 1 91 ? 8.930 -9.118 -11.582 1.00 92.62 91 LYS A O 1
ATOM 716 N N . TYR A 1 92 ? 9.772 -7.737 -13.108 1.00 94.88 92 TYR A N 1
ATOM 717 C CA . TYR A 1 92 ? 8.989 -8.252 -14.235 1.00 94.88 92 TYR A CA 1
ATOM 718 C C . TYR A 1 92 ? 9.866 -8.960 -15.279 1.00 94.88 92 TYR A C 1
ATOM 720 O O . TYR A 1 92 ? 9.448 -9.954 -15.871 1.00 94.88 92 TYR A O 1
ATOM 728 N N . ILE A 1 93 ? 11.066 -8.430 -15.536 1.00 93.31 93 ILE A N 1
ATOM 729 C CA . ILE A 1 93 ? 11.932 -8.844 -16.650 1.00 93.31 93 ILE A CA 1
ATOM 730 C C . ILE A 1 93 ? 12.751 -10.098 -16.335 1.00 93.31 93 ILE A C 1
ATOM 732 O O . ILE A 1 93 ? 12.921 -10.937 -17.223 1.00 93.31 93 ILE A O 1
ATOM 736 N N . ALA A 1 94 ? 13.314 -10.185 -15.128 1.00 87.06 94 ALA A N 1
ATOM 737 C CA . ALA A 1 94 ? 14.222 -11.260 -14.747 1.00 87.06 94 ALA A CA 1
ATOM 738 C C . ALA A 1 94 ? 13.427 -12.471 -14.238 1.00 87.06 94 ALA A C 1
ATOM 740 O O . ALA A 1 94 ? 12.936 -13.275 -15.032 1.00 87.06 94 ALA A O 1
ATOM 741 N N . GLU A 1 95 ? 13.281 -12.582 -12.923 1.00 86.44 95 GLU A N 1
ATOM 742 C CA . GLU A 1 95 ? 12.347 -13.496 -12.284 1.00 86.44 95 GLU A CA 1
ATOM 743 C C . GLU A 1 95 ? 11.110 -12.702 -11.885 1.00 86.44 95 GLU A C 1
ATOM 745 O O . GLU A 1 95 ? 11.212 -11.635 -11.280 1.00 86.44 95 GLU A O 1
ATOM 750 N N . ARG A 1 96 ? 9.942 -13.170 -12.331 1.00 90.31 96 ARG A N 1
ATOM 751 C CA . ARG A 1 96 ? 8.713 -12.405 -12.182 1.00 90.31 96 ARG A CA 1
ATOM 752 C C . ARG A 1 96 ? 8.194 -12.523 -10.756 1.00 90.31 96 ARG A C 1
ATOM 754 O O . ARG A 1 96 ? 7.661 -13.567 -10.387 1.00 90.31 96 ARG A O 1
ATOM 761 N N . ASP A 1 97 ? 8.268 -11.424 -10.023 1.00 90.81 97 ASP A N 1
ATOM 762 C CA . ASP A 1 97 ? 7.705 -11.315 -8.686 1.00 90.81 97 ASP A CA 1
ATOM 763 C C . ASP A 1 97 ? 6.185 -11.148 -8.778 1.00 90.81 97 ASP A C 1
ATOM 765 O O . ASP A 1 97 ? 5.684 -10.220 -9.418 1.00 90.81 97 ASP A O 1
ATOM 769 N N . LEU A 1 98 ? 5.437 -12.087 -8.209 1.00 92.19 98 LEU A N 1
ATOM 770 C CA . LEU A 1 98 ? 3.977 -12.075 -8.220 1.00 92.19 98 LEU A CA 1
ATOM 771 C C . LEU A 1 98 ? 3.479 -11.797 -6.803 1.00 92.19 98 LEU A C 1
ATOM 773 O O . LEU A 1 98 ? 3.862 -12.574 -5.920 1.00 92.19 98 LEU A O 1
ATOM 777 N N . PRO A 1 99 ? 2.557 -10.829 -6.618 1.00 93.19 99 PRO A N 1
ATOM 778 C CA . PRO A 1 99 ? 1.982 -10.534 -5.311 1.00 93.19 99 PRO A CA 1
ATOM 779 C C . PRO A 1 99 ? 1.461 -11.791 -4.613 1.00 93.19 99 PRO A C 1
ATOM 781 O O . PRO A 1 99 ? 0.895 -12.680 -5.260 1.00 93.19 99 PRO A O 1
ATOM 784 N N . ASP A 1 100 ? 1.629 -11.855 -3.296 1.00 91.69 100 ASP A N 1
ATOM 785 C CA . ASP A 1 100 ? 1.059 -12.913 -2.470 1.00 91.69 100 ASP A CA 1
ATOM 786 C C . ASP A 1 100 ? -0.473 -12.899 -2.566 1.00 91.69 100 ASP A C 1
ATOM 788 O O . ASP A 1 100 ? -1.117 -11.846 -2.514 1.00 91.69 100 ASP A O 1
ATOM 792 N N . GLU A 1 101 ? -1.088 -14.081 -2.654 1.00 90.25 101 GLU A N 1
ATOM 793 C CA . GLU A 1 101 ? -2.547 -14.175 -2.628 1.00 90.25 101 GLU A CA 1
ATOM 794 C C . GLU A 1 101 ? -3.042 -14.113 -1.180 1.00 90.25 101 GLU A C 1
ATOM 796 O O . GLU A 1 101 ? -2.753 -14.994 -0.362 1.00 90.25 101 GLU A O 1
ATOM 801 N N . ILE A 1 102 ? -3.831 -13.086 -0.865 1.00 92.25 102 ILE A N 1
ATOM 802 C CA . ILE A 1 102 ? -4.401 -12.862 0.467 1.00 92.25 102 ILE A CA 1
ATOM 803 C C . ILE A 1 102 ? -5.916 -13.098 0.411 1.00 92.25 102 ILE A C 1
ATOM 805 O O . ILE A 1 102 ? -6.688 -12.271 -0.067 1.00 92.25 102 ILE A O 1
ATOM 809 N N . GLY A 1 103 ? -6.362 -14.243 0.921 1.00 92.44 103 GLY A N 1
ATOM 810 C CA . GLY A 1 103 ? -7.774 -14.602 1.042 1.00 92.44 103 GLY A CA 1
ATOM 811 C C . GLY A 1 103 ? -8.327 -14.284 2.429 1.00 92.44 103 GLY A C 1
ATOM 812 O O . GLY A 1 103 ? -7.878 -14.856 3.419 1.00 92.44 103 GLY A O 1
ATOM 813 N N . LEU A 1 104 ? -9.337 -13.420 2.514 1.00 93.94 104 LEU A N 1
ATOM 814 C CA . LEU A 1 104 ? -9.974 -13.045 3.780 1.00 93.94 104 LEU A CA 1
ATOM 815 C C . LEU A 1 104 ? -11.139 -13.979 4.147 1.00 93.94 104 LEU A C 1
ATOM 817 O O . LEU A 1 104 ? -11.921 -14.376 3.283 1.00 93.94 104 LEU A O 1
ATOM 821 N N . ASP A 1 105 ? -11.300 -14.286 5.439 1.00 94.69 105 ASP A N 1
ATOM 822 C CA . ASP A 1 105 ? -12.528 -14.904 5.956 1.00 94.69 105 ASP A CA 1
ATOM 823 C C . ASP A 1 105 ? -13.612 -13.832 6.127 1.00 94.69 105 ASP A C 1
ATOM 825 O O . ASP A 1 105 ? -13.804 -13.272 7.205 1.00 94.69 105 ASP A O 1
ATOM 829 N N . LEU A 1 106 ? -14.305 -13.511 5.032 1.00 95.38 106 LEU A N 1
ATOM 830 C CA . LEU A 1 106 ? -15.317 -12.451 5.023 1.00 95.38 106 LEU A CA 1
ATOM 831 C C . LEU A 1 106 ? -16.480 -12.729 5.984 1.00 95.38 106 LEU A C 1
ATOM 833 O O . LEU A 1 106 ? -17.063 -11.784 6.503 1.00 95.38 106 LEU A O 1
ATOM 837 N N . VAL A 1 107 ? -16.806 -13.999 6.250 1.00 95.19 107 VAL A N 1
ATOM 838 C CA . VAL A 1 107 ? -17.866 -14.352 7.206 1.00 95.19 107 VAL A CA 1
ATOM 839 C C . VAL A 1 107 ? -17.399 -14.036 8.622 1.00 95.19 107 VAL A C 1
ATOM 841 O O . VAL A 1 107 ? -18.077 -13.300 9.332 1.00 95.19 107 VAL A O 1
ATOM 844 N N . GLY A 1 108 ? -16.207 -14.506 9.001 1.00 95.62 108 GLY A N 1
ATOM 845 C CA . GLY A 1 108 ? -15.631 -14.210 10.312 1.00 95.62 108 GLY A CA 1
ATOM 846 C C . GLY A 1 108 ? -15.411 -12.711 10.545 1.00 95.62 108 GLY A C 1
ATOM 847 O O . GLY A 1 108 ? -15.676 -12.211 11.637 1.00 95.62 108 GLY A O 1
ATOM 848 N N . ILE A 1 109 ? -14.972 -11.973 9.519 1.00 97.00 109 ILE A N 1
ATOM 849 C CA . ILE A 1 109 ? -14.801 -10.515 9.600 1.00 97.00 109 ILE A CA 1
ATOM 850 C C . ILE A 1 109 ? -16.157 -9.814 9.749 1.00 97.00 109 ILE A C 1
ATOM 852 O O . ILE A 1 109 ? -16.274 -8.924 10.589 1.00 97.00 109 ILE A O 1
ATOM 856 N N . ALA A 1 110 ? -17.178 -10.209 8.980 1.00 96.56 110 ALA A N 1
ATOM 857 C CA . ALA A 1 110 ? -18.522 -9.646 9.105 1.00 96.56 110 ALA A CA 1
ATOM 858 C C . ALA A 1 110 ? -19.111 -9.880 10.503 1.00 96.56 110 ALA A C 1
ATOM 860 O O . ALA A 1 110 ? -19.663 -8.954 11.092 1.00 96.56 110 ALA A O 1
ATOM 861 N N . ASP A 1 111 ? -18.933 -11.082 11.058 1.00 95.88 111 ASP A N 1
ATOM 862 C CA . ASP A 1 111 ? -19.398 -11.426 12.404 1.00 95.88 111 ASP A CA 1
ATOM 863 C C . ASP A 1 111 ? -18.682 -10.616 13.496 1.00 95.88 111 ASP A C 1
ATOM 865 O O . ASP A 1 111 ? -19.281 -10.317 14.528 1.00 95.88 111 ASP A O 1
ATOM 869 N N . ALA A 1 112 ? -17.415 -10.247 13.276 1.00 96.19 112 ALA A N 1
ATOM 870 C CA . ALA A 1 112 ? -16.624 -9.449 14.213 1.00 96.19 112 ALA A CA 1
ATOM 871 C C . ALA A 1 112 ? -16.936 -7.943 14.174 1.00 96.19 112 ALA A C 1
ATOM 873 O O . ALA A 1 112 ? -16.507 -7.194 15.062 1.00 96.19 112 ALA A O 1
ATOM 874 N N . LEU A 1 113 ? -17.663 -7.473 13.156 1.00 96.75 113 LEU A N 1
ATOM 875 C CA . LEU A 1 113 ? -18.072 -6.078 13.068 1.00 96.75 113 LEU A CA 1
ATOM 876 C C . LEU A 1 113 ? -19.203 -5.763 14.064 1.00 96.75 113 LEU A C 1
ATOM 878 O O . LEU A 1 113 ? -20.047 -6.612 14.359 1.00 96.75 113 LEU A O 1
ATOM 882 N N . PRO A 1 114 ? -19.274 -4.528 14.596 1.00 95.38 114 PRO A N 1
ATOM 883 C CA . PRO A 1 114 ? -20.378 -4.142 15.467 1.00 95.38 114 PRO A CA 1
ATOM 884 C C . PRO A 1 114 ? -21.731 -4.172 14.745 1.00 95.38 114 PRO A C 1
ATOM 886 O O . PRO A 1 114 ? -21.817 -4.011 13.531 1.00 95.38 114 PRO A O 1
ATOM 889 N N . GLU A 1 115 ? -22.820 -4.273 15.507 1.00 94.06 115 GLU A N 1
ATOM 890 C CA . GLU A 1 115 ? -24.170 -4.334 14.940 1.00 94.06 115 GLU A CA 1
ATOM 891 C C . GLU A 1 115 ? -24.479 -3.156 13.989 1.00 94.06 115 GLU A C 1
ATOM 893 O O . GLU A 1 115 ? -24.293 -1.971 14.317 1.00 94.06 115 GLU A O 1
ATOM 898 N N . GLY A 1 116 ? -24.995 -3.497 12.804 1.00 95.00 116 GLY A N 1
ATOM 899 C CA . GLY A 1 116 ? -25.378 -2.556 11.750 1.00 95.00 116 GLY A CA 1
ATOM 900 C C . GLY A 1 116 ? -24.223 -2.060 10.878 1.00 95.00 116 GLY A C 1
ATOM 901 O O . GLY A 1 116 ? -24.428 -1.116 10.122 1.00 95.00 116 GLY A O 1
ATOM 902 N N . TRP A 1 117 ? -23.028 -2.635 11.013 1.00 97.56 117 TRP A N 1
ATOM 903 C CA . TRP A 1 117 ? -21.948 -2.477 10.043 1.00 97.56 117 TRP A CA 1
ATOM 904 C C . TRP A 1 117 ? -22.068 -3.512 8.933 1.00 97.56 117 TRP A C 1
ATOM 906 O O . TRP A 1 117 ? -22.433 -4.659 9.179 1.00 97.56 117 TRP A O 1
ATOM 916 N N . GLU A 1 118 ? -21.722 -3.103 7.719 1.00 97.50 118 GLU A N 1
ATOM 917 C CA . GLU A 1 118 ? -21.789 -3.945 6.529 1.00 97.50 118 GLU A CA 1
ATOM 918 C C . GLU A 1 118 ? -20.439 -3.942 5.815 1.00 97.50 118 GLU A C 1
ATOM 920 O O . GLU A 1 118 ? -19.794 -2.893 5.702 1.00 97.50 118 GLU A O 1
ATOM 925 N N . LEU A 1 119 ? -20.015 -5.116 5.338 1.00 97.94 119 LEU A N 1
ATOM 926 C CA . LEU A 1 119 ? -18.849 -5.234 4.468 1.00 97.94 119 LEU A CA 1
ATOM 927 C C . LEU A 1 119 ? -19.111 -4.540 3.132 1.00 97.94 119 LEU A C 1
ATOM 929 O O . LEU A 1 119 ? -20.186 -4.666 2.547 1.00 97.94 119 LEU A O 1
ATOM 933 N N . GLY A 1 120 ? -18.101 -3.817 2.669 1.00 96.25 120 GLY A N 1
ATOM 934 C CA . GLY A 1 120 ? -18.081 -3.129 1.393 1.00 96.25 120 GLY A CA 1
ATOM 935 C C . GLY A 1 120 ? -17.152 -3.809 0.397 1.00 96.25 120 GLY A C 1
ATOM 936 O O . GLY A 1 120 ? -17.044 -5.034 0.332 1.00 96.25 120 GLY A O 1
ATOM 937 N N . GLU A 1 121 ? -16.496 -2.979 -0.403 1.00 94.44 121 GLU A N 1
ATOM 938 C CA . GLU A 1 121 ? -15.606 -3.417 -1.471 1.00 94.44 121 GLU A CA 1
ATOM 939 C C . GLU A 1 121 ? -14.267 -3.913 -0.924 1.00 94.44 121 GLU A C 1
ATOM 941 O O . GLU A 1 121 ? -13.769 -3.433 0.106 1.00 94.44 121 GLU A O 1
ATOM 946 N N . GLN A 1 122 ? -13.713 -4.877 -1.658 1.00 95.75 122 GLN A N 1
ATOM 947 C CA . GLN A 1 122 ? -12.354 -5.368 -1.526 1.00 95.75 122 GLN A CA 1
ATOM 948 C C . GLN A 1 122 ? -11.544 -4.841 -2.713 1.00 95.75 122 GLN A C 1
ATOM 950 O O . GLN A 1 122 ? -11.952 -5.029 -3.859 1.00 95.75 122 GLN A O 1
ATOM 955 N N . ASP A 1 123 ? -10.408 -4.218 -2.428 1.00 95.44 123 ASP A N 1
ATOM 956 C CA . ASP A 1 123 ? -9.469 -3.698 -3.424 1.00 95.44 123 ASP A CA 1
ATOM 957 C C . ASP A 1 123 ? -8.020 -3.945 -2.959 1.00 95.44 123 ASP A C 1
ATOM 959 O O . ASP A 1 123 ? -7.787 -4.638 -1.964 1.00 95.44 123 ASP A O 1
ATOM 963 N N . THR A 1 124 ? -7.051 -3.377 -3.667 1.00 95.06 124 THR A N 1
ATOM 964 C CA . THR A 1 124 ? -5.612 -3.480 -3.407 1.00 95.06 124 THR A CA 1
ATOM 965 C C . THR A 1 124 ? -4.980 -2.105 -3.620 1.00 95.06 124 THR A C 1
ATOM 967 O O . THR A 1 124 ? -5.252 -1.446 -4.624 1.00 95.06 124 THR A O 1
ATOM 970 N N . TRP A 1 125 ? -4.109 -1.660 -2.710 1.00 94.88 125 TRP A N 1
ATOM 971 C CA . TRP A 1 125 ? -3.362 -0.418 -2.926 1.00 94.88 125 TRP A CA 1
ATOM 972 C C . TRP A 1 125 ? -2.173 -0.607 -3.861 1.00 94.88 125 TRP A C 1
ATOM 974 O O . TRP A 1 125 ? -1.869 0.282 -4.664 1.00 94.88 125 TRP A O 1
ATOM 984 N N . GLY A 1 126 ? -1.490 -1.747 -3.769 1.00 96.06 126 GLY A N 1
ATOM 985 C CA . GLY A 1 126 ? -0.190 -1.921 -4.396 1.00 96.06 126 GLY A CA 1
ATOM 986 C C . GLY A 1 126 ? 0.888 -1.072 -3.721 1.00 96.06 126 GLY A C 1
ATOM 987 O O . GLY A 1 126 ? 0.614 -0.212 -2.876 1.00 96.06 126 GLY A O 1
ATOM 988 N N . GLU A 1 127 ? 2.135 -1.248 -4.147 1.00 97.12 127 GLU A N 1
ATOM 989 C CA . GLU A 1 127 ? 3.239 -0.386 -3.710 1.00 97.12 127 GLU A CA 1
ATOM 990 C C . GLU A 1 127 ? 2.955 1.101 -4.008 1.00 97.12 127 GLU A C 1
ATOM 992 O O . GLU A 1 127 ? 3.165 1.967 -3.162 1.00 97.12 127 GLU A O 1
ATOM 997 N N . MET A 1 128 ? 2.388 1.415 -5.179 1.00 95.88 128 MET A N 1
ATOM 998 C CA . MET A 1 128 ? 2.097 2.798 -5.569 1.00 95.88 128 MET A CA 1
ATOM 999 C C . MET A 1 128 ? 1.012 3.440 -4.695 1.00 95.88 128 MET A C 1
ATOM 1001 O O . MET A 1 128 ? 1.138 4.608 -4.325 1.00 95.88 128 MET A O 1
ATOM 1005 N N . GLY A 1 129 ? -0.053 2.708 -4.355 1.00 95.12 129 GLY A N 1
ATOM 1006 C CA . GLY A 1 129 ? -1.060 3.200 -3.414 1.00 95.12 129 GLY A CA 1
ATOM 1007 C C . GLY A 1 129 ? -0.473 3.370 -2.013 1.00 95.12 129 GLY A C 1
ATOM 1008 O O . GLY A 1 129 ? -0.691 4.399 -1.383 1.00 95.12 129 GLY A O 1
ATOM 1009 N N . THR A 1 130 ? 0.380 2.437 -1.579 1.00 96.69 130 THR A N 1
ATOM 1010 C CA . THR A 1 130 ? 1.103 2.517 -0.299 1.00 96.69 130 THR A CA 1
ATOM 1011 C C . THR A 1 130 ? 1.951 3.788 -0.199 1.00 96.69 130 THR A C 1
ATOM 1013 O O . THR A 1 130 ? 1.832 4.524 0.779 1.00 96.69 130 THR A O 1
ATOM 1016 N N . ILE A 1 131 ? 2.745 4.107 -1.230 1.00 96.38 131 ILE A N 1
ATOM 1017 C CA . ILE A 1 131 ? 3.518 5.361 -1.318 1.00 96.38 131 ILE A CA 1
ATOM 1018 C C . ILE A 1 131 ? 2.611 6.574 -1.097 1.00 96.38 131 ILE A C 1
ATOM 1020 O O . ILE A 1 131 ? 2.961 7.521 -0.388 1.00 96.38 131 ILE A O 1
ATOM 1024 N N . VAL A 1 132 ? 1.445 6.560 -1.733 1.00 94.06 132 VAL A N 1
ATOM 1025 C CA . VAL A 1 132 ? 0.526 7.695 -1.738 1.00 94.06 132 VAL A CA 1
ATOM 1026 C C . VAL A 1 132 ? -0.107 7.903 -0.375 1.00 94.06 132 VAL A C 1
ATOM 1028 O O . VAL A 1 132 ? -0.197 9.053 0.045 1.00 94.06 132 VAL A O 1
ATOM 1031 N N . GLU A 1 133 ? -0.471 6.835 0.335 1.00 94.25 133 GLU A N 1
ATOM 1032 C CA . GLU A 1 133 ? -1.010 6.936 1.696 1.00 94.25 133 GLU A CA 1
ATOM 1033 C C . GLU A 1 133 ? -0.069 7.728 2.617 1.00 94.25 133 GLU A C 1
ATOM 1035 O O . GLU A 1 133 ? -0.506 8.592 3.381 1.00 94.25 133 GLU A O 1
ATOM 1040 N N . PHE A 1 134 ? 1.244 7.515 2.494 1.00 95.19 134 PHE A N 1
ATOM 1041 C CA . PHE A 1 134 ? 2.237 8.274 3.254 1.00 95.19 134 PHE A CA 1
ATOM 1042 C C . PHE A 1 134 ? 2.412 9.704 2.744 1.00 95.19 134 PHE A C 1
ATOM 1044 O O . PHE A 1 134 ? 2.508 10.637 3.544 1.00 95.19 134 PHE A O 1
ATOM 1051 N N . VAL A 1 135 ? 2.437 9.909 1.426 1.00 92.94 135 VAL A N 1
ATOM 1052 C CA . VAL A 1 135 ? 2.587 11.250 0.839 1.00 92.94 135 VAL A CA 1
ATOM 1053 C C . VAL A 1 135 ? 1.410 12.153 1.198 1.00 92.94 135 VAL A C 1
ATOM 1055 O O . VAL A 1 135 ? 1.632 13.293 1.609 1.00 92.94 135 VAL A O 1
ATOM 1058 N N . ASP A 1 136 ? 0.180 11.658 1.087 1.00 90.50 136 ASP A N 1
ATOM 1059 C CA . ASP A 1 136 ? -1.028 12.431 1.383 1.00 90.50 136 ASP A CA 1
ATOM 1060 C C . ASP A 1 136 ? -1.156 12.729 2.890 1.00 90.50 136 ASP A C 1
ATOM 1062 O O . ASP A 1 136 ? -1.677 13.779 3.270 1.00 90.50 136 ASP A O 1
ATOM 1066 N N . ALA A 1 137 ? -0.579 11.883 3.751 1.00 92.00 137 ALA A N 1
ATOM 1067 C CA . ALA A 1 137 ? -0.414 12.156 5.181 1.00 92.00 137 ALA A CA 1
ATOM 1068 C C . ALA A 1 137 ? 0.741 13.130 5.510 1.00 92.00 137 ALA A C 1
ATOM 1070 O O . ALA A 1 137 ? 0.966 13.454 6.677 1.00 92.00 137 ALA A O 1
ATOM 1071 N N . GLY A 1 138 ? 1.484 13.612 4.507 1.00 91.56 138 GLY A N 1
ATOM 1072 C CA . GLY A 1 138 ? 2.626 14.513 4.685 1.00 91.56 138 GLY A CA 1
ATOM 1073 C C . GLY A 1 138 ? 3.922 13.823 5.128 1.00 91.56 138 GLY A C 1
ATOM 1074 O O . GLY A 1 138 ? 4.872 14.505 5.504 1.00 91.56 138 GLY A O 1
ATOM 1075 N N . LEU A 1 139 ? 3.985 12.492 5.059 1.00 93.31 139 LEU A N 1
ATOM 1076 C CA . LEU A 1 139 ? 5.123 11.646 5.442 1.00 93.31 139 LEU A CA 1
ATOM 1077 C C . LEU A 1 139 ? 5.992 11.287 4.224 1.00 93.31 139 LEU A C 1
ATOM 1079 O O . LEU A 1 139 ? 6.385 10.138 4.025 1.00 93.31 139 LEU A O 1
ATOM 1083 N N . VAL A 1 140 ? 6.276 12.280 3.378 1.00 91.25 140 VAL A N 1
ATOM 1084 C CA . VAL A 1 140 ? 6.984 12.106 2.095 1.00 91.25 140 VAL A CA 1
ATOM 1085 C C . VAL A 1 140 ? 8.358 11.453 2.275 1.00 91.25 140 VAL A C 1
ATOM 1087 O O . VAL A 1 140 ? 8.747 10.606 1.478 1.00 91.25 140 VAL A O 1
ATOM 1090 N N . ASP A 1 141 ? 9.073 11.810 3.342 1.00 91.69 141 ASP A N 1
ATOM 1091 C CA . ASP A 1 141 ? 10.394 11.275 3.689 1.00 91.69 141 ASP A CA 1
ATOM 1092 C C . ASP A 1 141 ? 10.368 9.793 4.091 1.00 91.69 141 ASP A C 1
ATOM 1094 O O . ASP A 1 141 ? 11.405 9.133 4.070 1.00 91.69 141 ASP A O 1
ATOM 1098 N N . LYS A 1 142 ? 9.191 9.267 4.446 1.00 95.06 142 LYS A N 1
ATOM 1099 C CA . LYS A 1 142 ? 8.983 7.866 4.830 1.00 95.06 142 LYS A CA 1
ATOM 1100 C C . LYS A 1 142 ? 8.411 7.021 3.706 1.00 95.06 142 LYS A C 1
ATOM 1102 O O . LYS A 1 142 ? 8.588 5.813 3.744 1.00 95.06 142 LYS A O 1
ATOM 1107 N N . ALA A 1 143 ? 7.755 7.644 2.727 1.00 94.62 143 ALA A N 1
ATOM 1108 C CA . ALA A 1 143 ? 6.951 6.953 1.725 1.00 94.62 143 ALA A CA 1
ATOM 1109 C C . ALA A 1 143 ? 7.708 5.827 1.009 1.00 94.62 143 ALA A C 1
ATOM 1111 O O . ALA A 1 143 ? 7.158 4.744 0.883 1.00 94.62 143 ALA A O 1
ATOM 1112 N N . LEU A 1 144 ? 8.967 6.061 0.616 1.00 94.62 144 LEU A N 1
ATOM 1113 C CA . LEU A 1 144 ? 9.790 5.042 -0.043 1.00 94.62 144 LEU A CA 1
ATOM 1114 C C . LEU A 1 144 ? 10.155 3.885 0.884 1.00 94.62 144 LEU A C 1
ATOM 1116 O O . LEU A 1 144 ? 9.895 2.740 0.552 1.00 94.62 144 LEU A O 1
ATOM 1120 N N . ALA A 1 145 ? 10.725 4.172 2.055 1.00 95.94 145 ALA A N 1
ATOM 1121 C CA . ALA A 1 145 ? 11.126 3.119 2.990 1.00 95.94 145 ALA A CA 1
ATOM 1122 C C . ALA A 1 145 ? 9.924 2.324 3.525 1.00 95.94 145 ALA A C 1
ATOM 1124 O O . ALA A 1 145 ? 10.053 1.155 3.849 1.00 95.94 145 ALA A O 1
ATOM 1125 N N . ALA A 1 146 ? 8.757 2.959 3.624 1.00 96.62 146 ALA A N 1
ATOM 1126 C CA . ALA A 1 146 ? 7.537 2.324 4.099 1.00 96.62 146 ALA A CA 1
ATOM 1127 C C . ALA A 1 146 ? 6.798 1.523 3.017 1.00 96.62 146 ALA A C 1
ATOM 1129 O O . ALA A 1 146 ? 5.864 0.807 3.358 1.00 96.62 146 ALA A O 1
ATOM 1130 N N . SER A 1 147 ? 7.148 1.674 1.737 1.00 96.88 147 SER A N 1
ATOM 1131 C CA . SER A 1 147 ? 6.557 0.906 0.634 1.00 96.88 147 SER A CA 1
ATOM 1132 C C . SER A 1 147 ? 7.516 -0.112 0.023 1.00 96.88 147 SER A C 1
ATOM 1134 O O . SER A 1 147 ? 7.057 -0.991 -0.696 1.00 96.88 147 SER A O 1
ATOM 1136 N N . ASP A 1 148 ? 8.820 0.025 0.270 1.00 94.75 148 ASP A N 1
ATOM 1137 C CA . ASP A 1 148 ? 9.842 -0.880 -0.252 1.00 94.75 148 ASP A CA 1
ATOM 1138 C C . ASP A 1 148 ? 9.596 -2.315 0.223 1.00 94.75 148 ASP A C 1
ATOM 1140 O O . ASP A 1 148 ? 9.159 -2.545 1.352 1.00 94.75 148 ASP A O 1
ATOM 1144 N N . GLY A 1 149 ? 9.832 -3.279 -0.663 1.00 94.06 149 GLY A N 1
ATOM 1145 C CA . GLY A 1 149 ? 9.535 -4.686 -0.408 1.00 94.06 149 GLY A CA 1
ATOM 1146 C C . GLY A 1 149 ? 8.046 -4.991 -0.217 1.00 94.06 149 GLY A C 1
ATOM 1147 O O . GLY A 1 149 ? 7.713 -5.928 0.505 1.00 94.06 149 GLY A O 1
ATOM 1148 N N . TRP A 1 150 ? 7.128 -4.202 -0.783 1.00 96.56 150 TRP A N 1
ATOM 1149 C CA . TRP A 1 150 ? 5.703 -4.545 -0.781 1.00 96.56 150 TRP A CA 1
ATOM 1150 C C . TRP A 1 150 ? 5.485 -5.905 -1.456 1.00 96.56 150 TRP A C 1
ATOM 1152 O O . TRP A 1 150 ? 5.890 -6.120 -2.585 1.00 96.56 150 TRP A O 1
ATOM 1162 N N . GLY A 1 151 ? 4.801 -6.820 -0.775 1.00 93.62 151 GLY A N 1
ATOM 1163 C CA . GLY A 1 151 ? 4.661 -8.205 -1.218 1.00 93.62 151 GLY A CA 1
ATOM 1164 C C . GLY A 1 151 ? 3.285 -8.594 -1.754 1.00 93.62 151 GLY A C 1
ATOM 1165 O O . GLY A 1 151 ? 3.099 -9.721 -2.211 1.00 93.62 151 GLY A O 1
ATOM 1166 N N . GLY A 1 152 ? 2.299 -7.704 -1.649 1.00 95.06 152 GLY A N 1
ATOM 1167 C CA . GLY A 1 152 ? 0.885 -8.012 -1.849 1.00 95.06 152 GLY A CA 1
ATOM 1168 C C . GLY A 1 152 ? 0.019 -7.360 -0.780 1.00 95.06 152 GLY A C 1
ATOM 1169 O O . GLY A 1 152 ? 0.412 -7.271 0.384 1.00 95.06 152 GLY A O 1
ATOM 1170 N N . ASP A 1 153 ? -1.179 -6.906 -1.144 1.00 97.00 153 ASP A N 1
ATOM 1171 C CA . ASP A 1 153 ? -2.128 -6.389 -0.166 1.00 97.00 153 ASP A CA 1
ATOM 1172 C C . ASP A 1 153 ? -3.595 -6.527 -0.578 1.00 97.00 153 ASP A C 1
ATOM 1174 O O . ASP A 1 153 ? -3.953 -6.647 -1.750 1.00 97.00 153 ASP A O 1
ATOM 1178 N N . VAL A 1 154 ? -4.450 -6.505 0.439 1.00 97.31 154 VAL A N 1
ATOM 1179 C CA . VAL A 1 154 ? -5.901 -6.438 0.321 1.00 97.31 154 VAL A CA 1
ATOM 1180 C C . VAL A 1 154 ? -6.423 -5.379 1.278 1.00 97.31 154 VAL A C 1
ATOM 1182 O O . VAL A 1 154 ? -6.075 -5.359 2.460 1.00 97.31 154 VAL A O 1
ATOM 1185 N N . VAL A 1 155 ? -7.327 -4.549 0.777 1.00 97.75 155 VAL A N 1
ATOM 1186 C CA . VAL A 1 155 ? -8.034 -3.516 1.523 1.00 97.75 155 VAL A CA 1
ATOM 1187 C C . VAL A 1 155 ? -9.516 -3.841 1.482 1.00 97.75 155 VAL A C 1
ATOM 1189 O O . VAL A 1 155 ? -10.140 -3.812 0.428 1.00 97.75 155 VAL A O 1
ATOM 1192 N N . LEU A 1 156 ? -10.085 -4.162 2.639 1.00 98.19 156 LEU A N 1
ATOM 1193 C CA . LEU A 1 156 ? -11.509 -4.426 2.800 1.00 98.19 156 LEU A CA 1
ATOM 1194 C C . LEU A 1 156 ? -12.162 -3.254 3.522 1.00 98.19 156 LEU A C 1
ATOM 1196 O O . LEU A 1 156 ? -11.754 -2.888 4.624 1.00 98.19 156 LEU A O 1
ATOM 1200 N N . THR A 1 157 ? -13.194 -2.677 2.922 1.00 98.19 157 THR A N 1
ATOM 1201 C CA . THR A 1 157 ? -13.968 -1.608 3.558 1.00 98.19 157 THR A CA 1
ATOM 1202 C C . THR A 1 157 ? -15.166 -2.169 4.315 1.00 98.19 157 THR A C 1
ATOM 1204 O O . THR A 1 157 ? -15.722 -3.205 3.958 1.00 98.19 157 THR A O 1
ATOM 1207 N N . ALA A 1 158 ? -15.588 -1.474 5.366 1.00 98.12 158 ALA A N 1
ATOM 1208 C CA . ALA A 1 158 ? -16.889 -1.670 5.987 1.00 98.12 158 ALA A CA 1
ATOM 1209 C C . ALA A 1 158 ? -17.486 -0.315 6.369 1.00 98.12 158 ALA A C 1
ATOM 1211 O O . ALA A 1 158 ? -16.761 0.665 6.576 1.00 98.12 158 ALA A O 1
ATOM 1212 N N . SER A 1 159 ? -18.813 -0.236 6.441 1.00 97.94 159 SER A N 1
ATOM 1213 C CA . SER A 1 159 ? -19.492 1.030 6.719 1.00 97.94 159 SER A CA 1
ATOM 1214 C C . SER A 1 159 ? -20.780 0.875 7.518 1.00 97.94 159 SER A C 1
ATOM 1216 O O . SER A 1 159 ? -21.401 -0.186 7.532 1.00 97.94 159 SER A O 1
ATOM 1218 N N . LYS A 1 160 ? -21.174 1.969 8.175 1.00 97.38 160 LYS A N 1
ATOM 1219 C CA . LYS A 1 160 ? -22.471 2.149 8.830 1.00 97.38 160 LYS A CA 1
ATOM 1220 C C . LYS A 1 160 ? -22.931 3.592 8.638 1.00 97.38 160 LYS A C 1
ATOM 1222 O O . LYS A 1 160 ? -22.463 4.502 9.323 1.00 97.38 160 LYS A O 1
ATOM 1227 N N . GLY A 1 161 ? -23.859 3.810 7.708 1.00 95.50 161 GLY A N 1
ATOM 1228 C CA . GLY A 1 161 ? -24.239 5.164 7.298 1.00 95.50 161 GLY A CA 1
ATOM 1229 C C . GLY A 1 161 ? -23.044 5.894 6.678 1.00 95.50 161 GLY A C 1
ATOM 1230 O O . GLY A 1 161 ? -22.474 5.415 5.705 1.00 95.50 161 GLY A O 1
ATOM 1231 N N . GLU A 1 162 ? -22.653 7.037 7.243 1.00 94.62 162 GLU A N 1
ATOM 1232 C CA . GLU A 1 162 ? -21.478 7.798 6.780 1.00 94.62 162 GLU A CA 1
ATOM 1233 C C . GLU A 1 162 ? -20.154 7.316 7.395 1.00 94.62 162 GLU A C 1
ATOM 1235 O O . GLU A 1 162 ? -19.085 7.636 6.874 1.00 94.62 162 GLU A O 1
ATOM 1240 N N . ALA A 1 163 ? -20.205 6.531 8.476 1.00 96.62 163 ALA A N 1
ATOM 1241 C CA . ALA A 1 163 ? -19.009 6.017 9.130 1.00 96.62 163 ALA A CA 1
ATOM 1242 C C . ALA A 1 163 ? -18.362 4.904 8.300 1.00 96.62 163 ALA A C 1
ATOM 1244 O O . ALA A 1 163 ? -19.052 4.005 7.811 1.00 96.62 163 ALA A O 1
ATOM 1245 N N . LYS A 1 164 ? -17.030 4.942 8.185 1.00 97.00 164 LYS A N 1
ATOM 1246 C CA . LYS A 1 164 ? -16.236 3.975 7.421 1.00 97.00 164 LYS A CA 1
ATOM 1247 C C . LYS A 1 164 ? -15.039 3.482 8.223 1.00 97.00 164 LYS A C 1
ATOM 1249 O O . LYS A 1 164 ? -14.425 4.242 8.971 1.00 97.00 164 LYS A O 1
ATOM 1254 N N . VAL A 1 165 ? -14.709 2.215 8.016 1.00 97.69 165 VAL A N 1
ATOM 1255 C CA . VAL 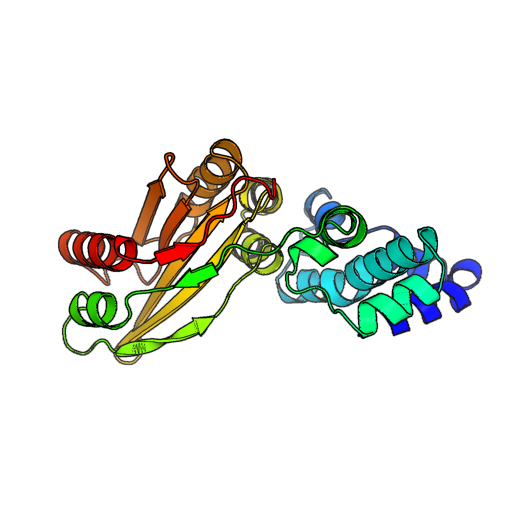A 1 165 ? -13.474 1.578 8.471 1.00 97.69 165 VAL A CA 1
ATOM 1256 C C . VAL A 1 165 ? -12.870 0.829 7.286 1.00 97.69 165 VAL A C 1
ATOM 1258 O O . VAL A 1 165 ? -13.602 0.302 6.445 1.00 97.69 165 VAL A O 1
ATOM 1261 N N . SER A 1 166 ? -11.548 0.776 7.207 1.00 98.00 166 SER A N 1
ATOM 1262 C CA . SER A 1 166 ? -10.840 -0.104 6.282 1.00 98.00 166 SER A CA 1
ATOM 1263 C C . SER A 1 166 ? -9.926 -1.049 7.046 1.00 98.00 166 SER A C 1
ATOM 1265 O O . SER A 1 166 ? -9.259 -0.650 8.001 1.00 98.00 166 SER A O 1
ATOM 1267 N N . ILE A 1 167 ? -9.880 -2.292 6.594 1.00 98.25 167 ILE A N 1
ATOM 1268 C CA . ILE A 1 167 ? -9.007 -3.348 7.086 1.00 98.25 167 ILE A CA 1
ATOM 1269 C C . ILE A 1 167 ? -8.001 -3.607 5.975 1.00 98.25 167 ILE A C 1
ATOM 1271 O O . ILE A 1 167 ? -8.359 -4.110 4.913 1.00 98.25 167 ILE A O 1
ATOM 1275 N N . TRP A 1 168 ? -6.756 -3.228 6.214 1.00 98.12 168 TRP A N 1
ATOM 1276 C CA . TRP A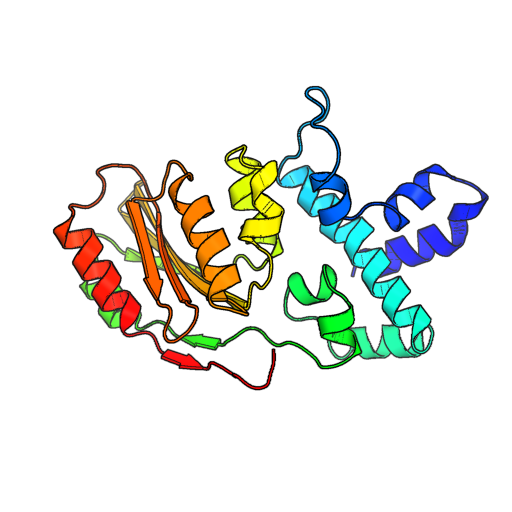 1 168 ? -5.664 -3.376 5.270 1.00 98.12 168 TRP A CA 1
ATOM 1277 C C . TRP A 1 168 ? -4.752 -4.506 5.726 1.00 98.12 168 TRP A C 1
ATOM 1279 O O . TRP A 1 168 ? -4.162 -4.442 6.805 1.00 98.12 168 TRP A O 1
ATOM 1289 N N . VAL A 1 169 ? -4.671 -5.556 4.918 1.00 97.62 169 VAL A N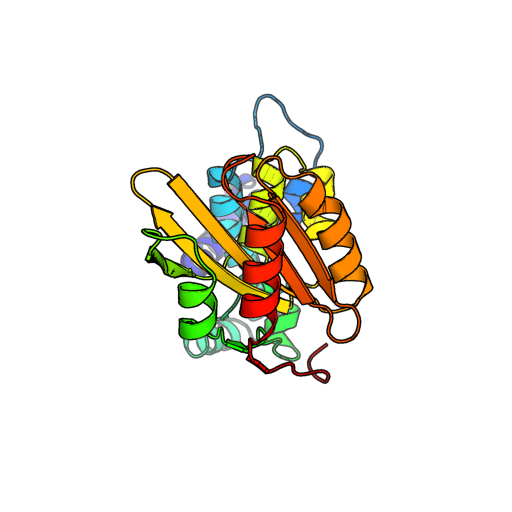 1
ATOM 1290 C CA . VAL A 1 169 ? -3.763 -6.680 5.122 1.00 97.62 169 VAL A CA 1
ATOM 1291 C C . VAL A 1 169 ? -2.681 -6.614 4.058 1.00 97.62 169 VAL A C 1
ATOM 1293 O O . VAL A 1 169 ? -3.014 -6.659 2.880 1.00 97.62 169 VAL A O 1
ATOM 1296 N N . SER A 1 170 ? -1.415 -6.556 4.458 1.00 96.81 170 SER A N 1
ATOM 1297 C CA . SER A 1 170 ? -0.271 -6.528 3.539 1.00 96.81 170 SER A CA 1
ATOM 1298 C C . SER A 1 170 ? 0.777 -7.576 3.898 1.00 96.81 170 SER A C 1
ATOM 1300 O O . SER A 1 170 ? 0.880 -7.984 5.058 1.00 96.81 170 SER A O 1
ATOM 1302 N N . THR A 1 171 ? 1.546 -8.017 2.906 1.00 95.50 171 THR A N 1
ATOM 1303 C CA . THR A 1 171 ? 2.756 -8.830 3.066 1.00 95.50 171 THR A CA 1
ATOM 1304 C C . THR A 1 171 ? 3.983 -8.056 2.590 1.00 95.50 171 THR A C 1
ATOM 1306 O O . THR A 1 171 ? 3.856 -7.076 1.859 1.00 95.50 171 THR A O 1
ATOM 1309 N N . TRP A 1 172 ? 5.164 -8.472 3.047 1.00 94.56 172 TRP A N 1
ATOM 1310 C CA . TRP A 1 172 ? 6.417 -7.731 2.871 1.00 94.56 172 TRP A CA 1
ATOM 1311 C C . TRP A 1 172 ? 7.592 -8.648 2.607 1.00 94.56 172 TRP A C 1
ATOM 1313 O O . TRP A 1 172 ? 7.657 -9.729 3.196 1.00 94.56 172 TRP A O 1
ATOM 1323 N N . ASP A 1 173 ? 8.526 -8.221 1.765 1.00 91.81 173 ASP A N 1
ATOM 1324 C CA . ASP A 1 173 ? 9.620 -9.046 1.276 1.00 91.81 173 ASP A CA 1
ATOM 1325 C C . ASP A 1 173 ? 10.437 -9.643 2.413 1.00 91.81 173 ASP A C 1
ATOM 1327 O O . ASP A 1 173 ? 10.646 -10.859 2.480 1.00 91.81 173 ASP A O 1
ATOM 1331 N N . THR A 1 174 ? 10.781 -8.798 3.379 1.00 91.75 174 THR A N 1
ATOM 1332 C CA . THR A 1 174 ? 11.494 -9.186 4.584 1.00 91.75 174 THR A CA 1
ATOM 1333 C C . THR A 1 174 ? 10.813 -8.670 5.854 1.00 91.75 174 THR A C 1
ATOM 1335 O O . THR A 1 174 ? 9.989 -7.756 5.859 1.00 91.75 174 THR A O 1
ATOM 1338 N N . ALA A 1 175 ? 11.213 -9.226 7.003 1.00 92.50 175 ALA A N 1
ATOM 1339 C CA . ALA A 1 175 ? 10.801 -8.707 8.310 1.00 92.50 175 ALA A CA 1
ATOM 1340 C C . ALA A 1 175 ? 11.301 -7.271 8.576 1.00 92.50 175 ALA A C 1
ATOM 1342 O O . ALA A 1 175 ? 10.743 -6.579 9.434 1.00 92.50 175 ALA A O 1
ATOM 1343 N N . LYS A 1 176 ? 12.358 -6.836 7.870 1.00 93.88 176 LYS A N 1
ATOM 1344 C CA . LYS A 1 176 ? 12.857 -5.459 7.924 1.00 93.88 176 LYS A CA 1
ATOM 1345 C C . LYS A 1 176 ? 11.859 -4.521 7.247 1.00 93.88 176 LYS A C 1
ATOM 1347 O O . LYS A 1 176 ? 11.447 -3.563 7.890 1.00 93.88 176 LYS A O 1
ATOM 1352 N N . ASP A 1 177 ? 11.423 -4.860 6.039 1.00 95.44 177 ASP A N 1
ATOM 1353 C CA . ASP A 1 177 ? 10.493 -4.045 5.247 1.00 95.44 177 ASP A CA 1
ATOM 1354 C C . ASP A 1 177 ? 9.143 -3.909 5.970 1.00 95.44 177 ASP A C 1
ATOM 1356 O O . ASP A 1 177 ? 8.643 -2.807 6.193 1.00 95.44 177 ASP A O 1
ATOM 1360 N N . ALA A 1 178 ? 8.633 -5.019 6.524 1.00 95.56 178 ALA A N 1
ATOM 1361 C CA . ALA A 1 178 ? 7.462 -4.990 7.405 1.00 95.56 178 ALA A CA 1
ATOM 1362 C C . ALA A 1 178 ? 7.662 -4.075 8.628 1.00 95.56 178 ALA A C 1
ATOM 1364 O O . ALA A 1 178 ? 6.722 -3.448 9.110 1.00 95.56 178 ALA A O 1
ATOM 1365 N N . GLY A 1 179 ? 8.879 -4.016 9.176 1.00 96.19 179 GLY A N 1
ATOM 1366 C CA . GLY A 1 179 ? 9.222 -3.128 10.286 1.00 96.19 179 GLY A CA 1
ATOM 1367 C C . GLY A 1 179 ? 9.205 -1.651 9.892 1.00 96.19 179 GLY A C 1
ATOM 1368 O O . GLY A 1 179 ? 8.652 -0.839 10.630 1.00 96.19 179 GLY A O 1
ATOM 1369 N N . GLU A 1 180 ? 9.765 -1.312 8.731 1.00 97.31 180 GLU A N 1
ATOM 1370 C CA . GLU A 1 180 ? 9.785 0.058 8.204 1.00 97.31 180 GLU A CA 1
ATOM 1371 C C . GLU A 1 180 ? 8.358 0.554 7.913 1.00 97.31 180 GLU A C 1
ATOM 1373 O O . GLU A 1 180 ? 7.999 1.673 8.302 1.00 97.31 180 GLU A O 1
ATOM 1378 N N . PHE A 1 181 ? 7.500 -0.308 7.357 1.00 98.12 181 PHE A N 1
ATOM 1379 C CA . PHE A 1 181 ? 6.073 -0.023 7.213 1.00 98.12 181 PHE A CA 1
ATOM 1380 C C . PHE A 1 181 ? 5.350 0.121 8.564 1.00 98.12 181 PHE A C 1
ATOM 1382 O O . PHE A 1 181 ? 4.599 1.077 8.751 1.00 98.12 181 PHE A O 1
ATOM 1389 N N . ASP A 1 182 ? 5.568 -0.771 9.538 1.00 97.81 182 ASP A N 1
ATOM 1390 C CA . ASP A 1 182 ? 4.924 -0.701 10.864 1.00 97.81 182 ASP A CA 1
ATOM 1391 C C . ASP A 1 182 ? 5.275 0.574 11.641 1.00 97.81 182 ASP A C 1
ATOM 1393 O O . ASP A 1 182 ? 4.421 1.154 12.319 1.00 97.81 182 ASP A O 1
ATOM 1397 N N . GLU A 1 183 ? 6.521 1.034 11.541 1.00 97.44 183 GLU A N 1
ATOM 1398 C CA . GLU A 1 183 ? 6.949 2.301 12.133 1.00 97.44 183 GLU A CA 1
ATOM 1399 C C . GLU A 1 183 ? 6.267 3.500 11.468 1.00 97.44 183 GLU A C 1
ATOM 1401 O O . GLU A 1 183 ? 5.823 4.419 12.162 1.00 97.44 183 GLU A O 1
ATOM 1406 N N . ALA A 1 184 ? 6.154 3.490 10.138 1.00 98.12 184 ALA A N 1
ATOM 1407 C CA . ALA A 1 184 ? 5.555 4.583 9.387 1.00 98.12 184 ALA A CA 1
ATOM 1408 C C . ALA A 1 184 ? 4.025 4.616 9.511 1.00 98.12 184 ALA A C 1
ATOM 1410 O O . ALA A 1 184 ? 3.457 5.687 9.730 1.00 98.12 184 ALA A O 1
ATOM 1411 N N . VAL A 1 185 ? 3.341 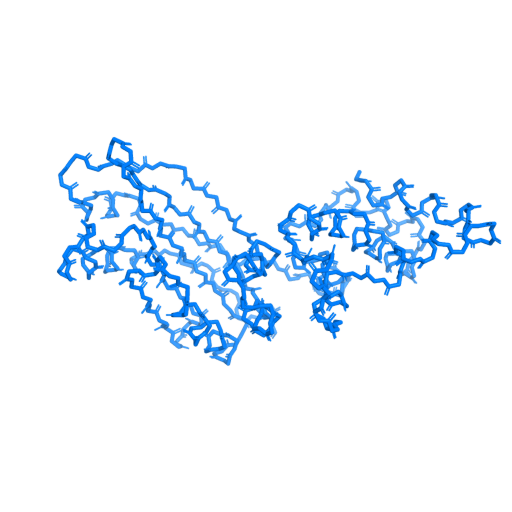3.471 9.414 1.00 98.00 185 VAL A N 1
ATOM 1412 C CA . VAL A 1 185 ? 1.872 3.419 9.371 1.00 98.00 185 VAL A CA 1
ATOM 1413 C C . VAL A 1 185 ? 1.251 3.949 10.659 1.00 98.00 185 VAL A C 1
ATOM 1415 O O . VAL A 1 185 ? 0.220 4.607 10.623 1.00 98.00 185 VAL A O 1
ATOM 1418 N N . LYS A 1 186 ? 1.905 3.751 11.811 1.00 97.44 186 LYS A N 1
ATOM 1419 C CA . LYS A 1 186 ? 1.440 4.263 13.114 1.00 97.44 186 LYS A CA 1
ATOM 1420 C C . LYS A 1 186 ? 1.425 5.790 13.205 1.00 97.44 186 LYS A C 1
ATOM 1422 O O . LYS A 1 186 ? 0.861 6.329 14.154 1.00 97.44 186 LYS A O 1
ATOM 1427 N N . LEU A 1 187 ? 2.070 6.477 12.263 1.00 97.75 187 LEU A N 1
ATOM 1428 C CA . LEU A 1 187 ? 2.056 7.933 12.162 1.00 97.75 187 LEU A CA 1
ATOM 1429 C C . LEU A 1 187 ? 0.865 8.448 11.344 1.00 97.75 187 LEU A C 1
ATOM 1431 O O . LEU A 1 187 ? 0.603 9.650 11.372 1.00 97.75 187 LEU A O 1
ATOM 1435 N N . LEU A 1 188 ? 0.147 7.571 10.631 1.00 96.62 188 LEU A N 1
ATOM 1436 C CA . LEU A 1 188 ? -1.069 7.949 9.922 1.00 96.62 188 LEU A CA 1
ATOM 1437 C C . LEU A 1 188 ? -2.177 8.307 10.932 1.00 96.62 188 LEU A C 1
ATOM 1439 O O . LEU A 1 188 ? -2.382 7.586 11.913 1.00 96.62 188 LEU A O 1
ATOM 1443 N N . PRO A 1 189 ? -2.905 9.417 10.716 1.00 94.19 189 PRO A N 1
ATOM 1444 C CA . PRO A 1 189 ? -3.822 9.973 11.713 1.00 94.19 189 PRO A CA 1
ATOM 1445 C C . PRO A 1 189 ? -5.097 9.145 11.928 1.00 94.19 189 PRO A C 1
ATOM 1447 O O . PRO A 1 189 ? -5.782 9.325 12.933 1.00 94.19 189 PRO A O 1
ATOM 1450 N N . ASP A 1 190 ? -5.431 8.268 10.987 1.00 96.12 190 ASP A N 1
ATOM 1451 C CA . ASP A 1 190 ? -6.645 7.458 10.956 1.00 96.12 190 ASP A CA 1
ATOM 1452 C C . ASP A 1 190 ? -6.395 5.988 11.328 1.00 96.12 190 ASP A C 1
ATOM 1454 O O . ASP A 1 190 ? -7.309 5.171 11.250 1.00 96.12 190 ASP A O 1
ATOM 1458 N N . VAL A 1 191 ? -5.184 5.618 11.756 1.00 97.94 191 VAL A N 1
ATOM 1459 C CA . VAL A 1 191 ? -4.897 4.252 12.220 1.00 97.94 191 VAL A CA 1
ATOM 1460 C C . VAL A 1 191 ? -5.478 4.027 13.613 1.00 97.94 191 VAL A C 1
ATOM 1462 O O . VAL A 1 191 ? -5.061 4.629 14.601 1.00 97.94 191 VAL A O 1
ATOM 1465 N N . LEU A 1 192 ? -6.432 3.099 13.696 1.00 97.62 192 LEU A N 1
ATOM 1466 C CA . LEU A 1 192 ? -7.070 2.671 14.942 1.00 97.62 192 LEU A CA 1
ATOM 1467 C C . LEU A 1 192 ? -6.285 1.543 15.616 1.00 97.62 192 LEU A C 1
ATOM 1469 O O . LEU A 1 192 ? -6.199 1.482 16.844 1.00 97.62 192 LEU A O 1
ATOM 1473 N N . LEU A 1 193 ? -5.725 0.638 14.810 1.00 97.62 193 LEU A N 1
ATOM 1474 C CA . LEU A 1 193 ? -4.898 -0.479 15.254 1.00 97.62 193 LEU A CA 1
ATOM 1475 C C . LEU A 1 193 ? -3.936 -0.885 14.131 1.00 97.62 193 LEU A C 1
ATOM 1477 O O . LEU A 1 193 ? -4.343 -0.973 12.979 1.00 97.62 193 LEU A O 1
ATOM 1481 N N . SER A 1 194 ? -2.684 -1.187 14.476 1.00 97.12 194 SER A N 1
ATOM 1482 C CA . SER A 1 194 ? -1.719 -1.852 13.588 1.00 97.12 194 SER A CA 1
ATOM 1483 C C . SER A 1 194 ? -1.100 -3.033 14.325 1.00 97.12 194 SER A C 1
ATOM 1485 O O . SER A 1 194 ? -0.706 -2.892 15.487 1.00 97.12 194 SER A O 1
ATOM 1487 N N . GLN A 1 195 ? -1.012 -4.184 13.663 1.00 96.44 195 GLN A N 1
ATOM 1488 C CA . GLN A 1 195 ? -0.342 -5.374 14.174 1.00 96.44 195 GLN A CA 1
ATOM 1489 C C . GLN A 1 195 ? 0.538 -5.990 13.087 1.00 96.44 195 GLN A C 1
ATOM 1491 O O . GLN A 1 195 ? 0.035 -6.490 12.081 1.00 96.44 195 GLN A O 1
ATOM 1496 N N . LYS A 1 196 ? 1.847 -6.005 13.345 1.00 94.81 196 LYS A N 1
ATOM 1497 C CA . LYS A 1 196 ? 2.849 -6.726 12.555 1.00 94.81 196 LYS A CA 1
ATOM 1498 C C . LYS A 1 196 ? 3.000 -8.173 13.031 1.00 94.81 196 LYS A C 1
ATOM 1500 O O . LYS A 1 196 ? 2.889 -8.449 14.231 1.00 94.81 196 LYS A O 1
ATOM 1505 N N . PHE A 1 197 ? 3.294 -9.076 12.105 1.00 89.56 197 PHE A N 1
ATOM 1506 C CA . PHE A 1 197 ? 3.616 -10.478 12.349 1.00 89.56 197 PHE A CA 1
ATOM 1507 C C . PHE A 1 197 ? 4.956 -10.800 11.675 1.00 89.56 197 PHE A C 1
ATOM 1509 O O . PHE A 1 197 ? 5.106 -10.595 10.478 1.00 89.56 197 PHE A O 1
ATOM 1516 N N . ASP A 1 198 ? 5.940 -11.281 12.441 1.00 78.38 198 ASP A N 1
ATOM 1517 C CA . ASP A 1 198 ? 7.305 -11.497 11.924 1.00 78.38 198 ASP A CA 1
ATOM 1518 C C . ASP A 1 198 ? 7.517 -12.903 11.336 1.00 78.38 198 ASP A C 1
ATOM 1520 O O . ASP A 1 198 ? 8.384 -13.103 10.493 1.00 78.38 198 ASP A O 1
ATOM 1524 N N . GLU A 1 199 ? 6.728 -13.893 11.768 1.00 73.62 199 GLU A N 1
ATOM 1525 C CA . GLU A 1 199 ? 6.836 -15.295 11.313 1.00 73.62 199 GLU A CA 1
ATOM 1526 C C . GLU A 1 199 ? 6.479 -15.460 9.826 1.00 73.62 199 GLU A C 1
ATOM 1528 O O . GLU A 1 199 ? 6.935 -16.387 9.160 1.00 73.62 199 GLU A O 1
ATOM 1533 N N . ARG A 1 200 ? 5.643 -14.549 9.328 1.00 75.38 200 ARG A N 1
ATOM 1534 C CA . ARG A 1 200 ? 5.308 -14.311 7.925 1.00 75.38 200 ARG A CA 1
ATOM 1535 C C . ARG A 1 200 ? 5.225 -12.797 7.824 1.00 75.38 200 ARG A C 1
ATOM 1537 O O . ARG A 1 200 ? 4.288 -12.305 8.447 1.00 75.38 200 ARG A O 1
ATOM 1544 N N . PRO A 1 201 ? 6.163 -12.080 7.174 1.00 87.75 201 PRO A N 1
ATOM 1545 C CA . PRO A 1 201 ? 6.217 -10.620 7.238 1.00 87.75 201 PRO A CA 1
ATOM 1546 C C . PRO A 1 201 ? 4.913 -10.020 6.698 1.00 87.75 201 PRO A C 1
ATOM 1548 O O . PRO A 1 201 ? 4.719 -9.842 5.501 1.00 87.75 201 PRO A O 1
ATOM 1551 N N . GLN A 1 202 ? 3.971 -9.806 7.607 1.00 91.31 202 GLN A N 1
ATOM 1552 C CA . GLN A 1 202 ? 2.574 -9.503 7.341 1.00 91.31 202 GLN A CA 1
ATOM 1553 C C . GLN A 1 202 ? 2.166 -8.406 8.302 1.00 91.31 202 GLN A C 1
ATOM 1555 O O . GLN A 1 202 ? 2.572 -8.395 9.469 1.00 91.31 202 GLN A O 1
ATOM 1560 N N . GLN A 1 203 ? 1.286 -7.532 7.841 1.00 94.94 203 GLN A N 1
ATOM 1561 C CA . GLN A 1 203 ? 0.660 -6.543 8.685 1.00 94.94 203 GLN A CA 1
ATOM 1562 C C . GLN A 1 203 ? -0.850 -6.524 8.510 1.00 94.94 203 GLN A C 1
ATOM 1564 O O . GLN A 1 203 ? -1.368 -6.749 7.420 1.00 94.94 203 GLN A O 1
ATOM 1569 N N . ILE A 1 204 ? -1.552 -6.253 9.608 1.00 97.50 204 ILE A N 1
ATOM 1570 C CA . ILE A 1 204 ? -2.973 -5.916 9.600 1.00 97.50 204 ILE A CA 1
ATOM 1571 C C . ILE A 1 204 ? -3.117 -4.521 10.200 1.00 97.50 204 ILE A C 1
ATOM 1573 O O . ILE A 1 204 ? -2.705 -4.284 11.338 1.00 97.50 204 ILE A O 1
ATOM 1577 N N . VAL A 1 205 ? -3.719 -3.610 9.443 1.00 98.31 205 VAL A N 1
ATOM 1578 C CA . VAL A 1 205 ? -3.969 -2.226 9.838 1.00 98.31 205 VAL A CA 1
ATOM 1579 C C . VAL A 1 205 ? -5.463 -1.949 9.735 1.00 98.31 205 VAL A C 1
ATOM 1581 O O . VAL A 1 205 ? -6.064 -2.103 8.678 1.00 98.31 205 VAL A O 1
ATOM 1584 N N . ILE A 1 206 ? -6.074 -1.533 10.839 1.00 98.44 206 ILE A N 1
ATOM 1585 C CA . ILE A 1 206 ? -7.470 -1.098 10.887 1.00 98.44 206 ILE A CA 1
ATOM 1586 C C . ILE A 1 206 ? -7.464 0.426 10.940 1.00 98.44 206 ILE A C 1
ATOM 1588 O O . ILE A 1 206 ? -6.886 1.009 11.862 1.00 98.44 206 ILE A O 1
ATOM 1592 N N . ARG A 1 207 ? -8.108 1.066 9.964 1.00 98.00 207 ARG A N 1
ATOM 1593 C CA . ARG A 1 207 ? -8.163 2.527 9.822 1.00 98.00 207 ARG A CA 1
ATOM 1594 C C . ARG A 1 207 ? -9.595 3.031 9.823 1.00 98.00 207 ARG A C 1
ATOM 1596 O O . ARG A 1 207 ? -10.482 2.349 9.323 1.00 98.00 207 ARG A O 1
ATOM 1603 N N . GLY A 1 208 ? -9.824 4.213 10.373 1.00 97.06 208 GLY A N 1
ATOM 1604 C CA . GLY A 1 208 ? -11.133 4.846 10.463 1.00 97.06 208 GLY A CA 1
ATOM 1605 C C . GLY A 1 208 ? -11.109 6.055 11.392 1.00 97.06 208 GLY A C 1
ATOM 1606 O O . GLY A 1 208 ? -10.059 6.482 11.868 1.00 97.06 208 GLY A O 1
ATOM 1607 N N . GLU A 1 209 ? -12.282 6.613 11.674 1.00 95.25 209 GLU A N 1
ATOM 1608 C CA . GLU A 1 209 ? -12.384 7.752 12.588 1.00 95.25 209 GLU A CA 1
ATOM 1609 C C . GLU A 1 209 ? -11.980 7.359 14.028 1.00 95.25 209 GLU A C 1
ATOM 1611 O O . GLU A 1 209 ? -12.421 6.320 14.538 1.00 95.25 209 GLU A O 1
ATOM 1616 N N . PRO A 1 210 ? -11.162 8.166 14.732 1.00 93.50 210 PRO A N 1
ATOM 1617 C CA . PRO A 1 210 ? -10.806 7.890 16.118 1.00 93.50 210 PRO A CA 1
ATOM 1618 C C . PRO A 1 210 ? -12.032 7.730 17.028 1.00 93.50 210 PRO A C 1
ATOM 1620 O O . PRO A 1 210 ? -12.935 8.561 17.045 1.00 93.50 210 PRO A O 1
ATOM 1623 N N . GLY A 1 211 ? -12.041 6.670 17.840 1.00 91.31 211 GLY A N 1
ATOM 1624 C CA . GLY A 1 211 ? -13.136 6.384 18.776 1.00 91.31 211 GLY A CA 1
ATOM 1625 C C . GLY A 1 211 ? -14.334 5.652 18.164 1.00 91.31 211 GLY A C 1
ATOM 1626 O O . GLY A 1 211 ? -15.286 5.367 18.889 1.00 91.31 211 GLY A O 1
ATOM 1627 N N . LEU A 1 212 ? -14.274 5.301 16.876 1.00 93.56 212 LEU A N 1
ATOM 1628 C CA . LEU A 1 212 ? -15.342 4.582 16.186 1.00 93.56 212 LEU A CA 1
ATOM 1629 C C . LEU A 1 212 ? -15.593 3.189 16.775 1.00 93.56 212 LEU A C 1
ATOM 1631 O O . LEU A 1 212 ? -16.745 2.807 16.976 1.00 93.56 212 LEU A O 1
ATOM 1635 N N . PHE A 1 213 ? -14.517 2.462 17.094 1.00 96.25 213 PHE A N 1
ATOM 1636 C CA . PHE A 1 213 ? -14.543 1.152 17.749 1.00 96.25 213 PHE A CA 1
ATOM 1637 C C . PHE A 1 213 ? -13.854 1.197 19.115 1.00 96.25 213 PHE A C 1
ATOM 1639 O O . PHE A 1 213 ? -12.851 1.886 19.318 1.00 96.25 213 PHE A O 1
ATOM 1646 N N . SER A 1 214 ? -14.377 0.418 20.061 1.00 96.25 214 SER A N 1
ATOM 1647 C CA . SER A 1 214 ? -13.714 0.150 21.334 1.00 96.25 214 SER A CA 1
ATOM 1648 C C . SER A 1 214 ? -12.453 -0.696 21.126 1.00 96.25 214 SER A C 1
ATOM 1650 O O . SER A 1 214 ? -12.284 -1.368 20.107 1.00 96.25 214 SER A O 1
ATOM 1652 N N . LYS A 1 215 ? -11.568 -0.723 22.130 1.00 95.81 215 LYS A N 1
ATOM 1653 C CA . LYS A 1 215 ? -10.363 -1.570 22.089 1.00 95.81 215 LYS A CA 1
ATOM 1654 C C . LYS A 1 215 ? -10.693 -3.055 21.915 1.00 95.81 215 LYS A C 1
ATOM 1656 O O . LYS 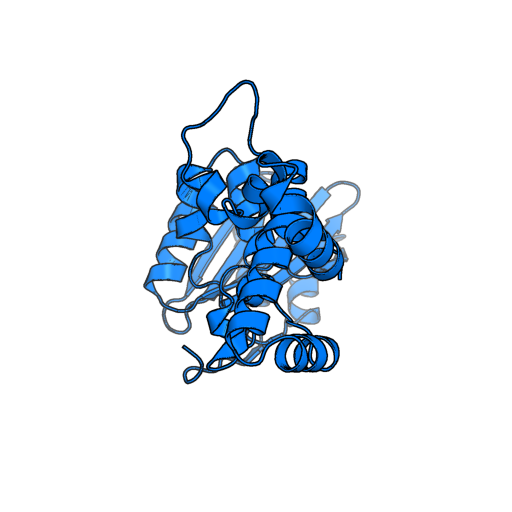A 1 215 ? -9.982 -3.748 21.194 1.00 95.81 215 LYS A O 1
ATOM 1661 N N . ASP A 1 216 ? -11.770 -3.524 22.542 1.00 96.62 216 ASP A N 1
ATOM 1662 C CA . ASP A 1 216 ? -12.193 -4.923 22.444 1.00 96.62 216 ASP A CA 1
ATOM 1663 C C . ASP A 1 216 ? -12.755 -5.240 21.053 1.00 96.62 216 ASP A C 1
ATOM 1665 O O . ASP A 1 216 ? -12.452 -6.294 20.502 1.00 96.62 216 ASP A O 1
ATOM 1669 N N . GLN A 1 217 ? -13.496 -4.305 20.448 1.00 96.81 217 GLN A N 1
ATOM 1670 C CA . GLN A 1 217 ? -13.988 -4.437 19.072 1.00 96.81 217 GLN A CA 1
ATOM 1671 C C . GLN A 1 217 ? -12.834 -4.481 18.064 1.00 96.81 217 GLN A C 1
ATOM 1673 O O . GLN A 1 217 ? -12.808 -5.358 17.206 1.00 96.81 217 GLN A O 1
ATOM 1678 N N . LEU A 1 218 ? -11.840 -3.596 18.201 1.00 97.69 218 LEU A N 1
ATOM 1679 C CA . LEU A 1 218 ? -10.646 -3.604 17.347 1.00 97.69 218 LEU A CA 1
ATOM 1680 C C . LEU A 1 218 ? -9.860 -4.910 17.474 1.00 97.69 218 LEU A C 1
ATOM 1682 O O . LEU A 1 218 ? -9.404 -5.456 16.473 1.00 97.69 218 LEU A O 1
ATOM 1686 N N . LYS A 1 219 ? -9.720 -5.430 18.698 1.00 96.44 219 LYS A N 1
ATOM 1687 C CA . LYS A 1 219 ? -9.044 -6.705 18.934 1.00 96.44 219 LYS A CA 1
ATOM 1688 C C . LYS A 1 219 ? -9.803 -7.873 18.309 1.00 96.44 219 LYS A C 1
ATOM 1690 O O . LYS A 1 219 ? -9.184 -8.720 17.677 1.00 96.44 219 LYS A O 1
ATOM 1695 N N . TRP A 1 220 ? -11.124 -7.912 18.456 1.00 95.44 220 TRP A N 1
ATOM 1696 C CA . TRP A 1 220 ? -11.924 -8.983 17.873 1.00 95.44 220 TRP A CA 1
ATOM 1697 C C . TRP A 1 220 ? -11.878 -8.960 16.342 1.00 95.44 220 TRP A C 1
ATOM 1699 O O . TRP A 1 220 ? -11.693 -10.004 15.720 1.00 95.44 220 TRP A O 1
ATOM 1709 N N . LEU A 1 221 ? -11.934 -7.766 15.745 1.00 97.19 221 LEU A N 1
ATOM 1710 C CA . LEU A 1 221 ? -11.788 -7.590 14.303 1.00 97.19 221 LEU A CA 1
ATOM 1711 C C . LEU A 1 221 ? -10.398 -8.007 13.804 1.00 97.19 221 LEU A C 1
ATOM 1713 O O . LEU A 1 221 ? -10.290 -8.671 12.773 1.00 97.19 221 LEU A O 1
ATOM 1717 N N . LEU A 1 222 ? -9.336 -7.676 14.546 1.00 96.81 222 LEU A N 1
ATOM 1718 C CA . LEU A 1 222 ? -7.981 -8.150 14.261 1.00 96.81 222 LEU A CA 1
ATOM 1719 C C . LEU A 1 222 ? -7.907 -9.684 14.304 1.00 96.81 222 LEU A C 1
ATOM 1721 O O . LEU A 1 222 ? -7.378 -10.294 13.378 1.00 96.81 222 LEU A O 1
ATOM 1725 N N . ASP A 1 223 ? -8.444 -10.303 15.357 1.00 95.31 223 ASP A N 1
ATOM 1726 C CA . ASP A 1 223 ? -8.417 -11.757 15.547 1.00 95.31 223 ASP A CA 1
ATOM 1727 C C . ASP A 1 223 ? -9.224 -12.497 14.464 1.00 95.31 223 ASP A C 1
ATOM 1729 O O . ASP A 1 223 ? -8.822 -13.578 14.029 1.00 95.31 223 ASP A O 1
ATOM 1733 N N . ALA A 1 224 ? -10.333 -11.918 13.995 1.00 95.50 224 ALA A N 1
ATOM 1734 C CA . ALA A 1 224 ? -11.091 -12.427 12.853 1.00 95.50 224 ALA A CA 1
ATOM 1735 C C . ALA A 1 224 ? -10.311 -12.271 11.539 1.00 95.50 224 ALA A C 1
ATOM 1737 O O . ALA A 1 224 ? -10.180 -13.224 10.776 1.00 95.50 224 ALA A O 1
ATOM 1738 N N . THR A 1 225 ? -9.709 -11.102 11.309 1.00 94.38 225 THR A N 1
ATOM 1739 C CA . THR A 1 225 ? -8.907 -10.834 10.103 1.00 94.38 225 THR A CA 1
ATOM 1740 C C . THR A 1 225 ? -7.688 -11.752 10.020 1.00 94.38 225 THR A C 1
ATOM 1742 O O . THR A 1 225 ? -7.348 -12.233 8.943 1.00 94.38 225 THR A O 1
ATOM 1745 N N . ARG A 1 226 ? -7.053 -12.061 11.158 1.00 89.81 226 ARG A N 1
ATOM 1746 C CA . ARG A 1 226 ? -5.894 -12.964 11.246 1.00 89.81 226 ARG A CA 1
ATOM 1747 C C . ARG A 1 226 ? -6.196 -14.395 10.789 1.00 89.81 226 ARG A C 1
ATOM 1749 O O . ARG A 1 226 ? -5.272 -15.135 10.469 1.00 89.81 226 ARG A O 1
ATOM 1756 N N . GLN A 1 227 ? -7.464 -14.801 10.748 1.00 82.69 227 GLN A N 1
ATOM 1757 C CA . GLN A 1 227 ? -7.865 -16.120 10.243 1.00 82.69 227 GLN A CA 1
ATOM 1758 C C . GLN A 1 227 ? -7.829 -16.202 8.707 1.00 82.69 227 GLN A C 1
ATOM 1760 O O . GLN A 1 227 ? -8.207 -17.224 8.131 1.00 82.69 227 GLN A O 1
ATOM 1765 N N . ASN A 1 228 ? -7.350 -15.147 8.041 1.00 78.31 228 ASN A N 1
ATOM 1766 C CA . ASN A 1 228 ? -7.109 -15.132 6.612 1.00 78.31 228 ASN A CA 1
ATOM 1767 C C . ASN A 1 228 ? -6.115 -16.213 6.157 1.00 78.31 228 ASN A C 1
ATOM 1769 O O . ASN A 1 228 ? -5.243 -16.697 6.883 1.00 78.31 228 ASN A O 1
ATOM 1773 N N . LYS A 1 229 ? -6.280 -16.617 4.900 1.00 80.19 229 LYS A N 1
ATOM 1774 C CA . LYS A 1 229 ? -5.384 -17.535 4.209 1.00 80.19 229 LYS A CA 1
ATOM 1775 C C . LYS A 1 229 ? -4.460 -16.715 3.335 1.00 80.19 229 LYS A C 1
ATOM 1777 O O . LYS A 1 229 ? -4.920 -16.075 2.401 1.00 80.19 229 LYS A O 1
ATOM 1782 N N . ILE A 1 230 ? -3.170 -16.779 3.620 1.00 78.31 230 ILE A N 1
ATOM 1783 C CA . ILE A 1 230 ? -2.144 -16.202 2.757 1.00 78.31 230 ILE A CA 1
ATOM 1784 C C . ILE A 1 230 ? -1.429 -17.346 2.057 1.00 78.31 230 ILE A C 1
ATOM 1786 O O . ILE A 1 230 ? -0.900 -18.244 2.723 1.00 78.31 230 ILE A O 1
ATOM 1790 N N . VAL A 1 231 ? -1.427 -17.311 0.729 1.00 76.94 231 VAL A N 1
ATOM 1791 C CA . VAL A 1 231 ? -0.543 -18.139 -0.088 1.00 76.94 231 VAL A CA 1
ATOM 1792 C C . VAL A 1 231 ? 0.742 -17.341 -0.270 1.00 76.94 231 VAL A C 1
ATOM 1794 O O . VAL A 1 231 ? 0.845 -16.502 -1.158 1.00 76.94 231 VAL A O 1
ATOM 1797 N N . TYR A 1 232 ? 1.675 -17.576 0.651 1.00 68.75 232 TYR A N 1
ATOM 1798 C CA . TYR A 1 232 ? 3.001 -16.970 0.663 1.00 68.75 232 TYR A CA 1
ATOM 1799 C C . TYR A 1 232 ? 3.974 -17.861 -0.104 1.00 68.75 232 TYR A C 1
ATOM 1801 O O . TYR A 1 232 ? 4.047 -19.061 0.187 1.00 68.75 232 TYR A O 1
ATOM 1809 N N . ASP A 1 233 ? 4.720 -17.282 -1.041 1.00 65.38 233 ASP A N 1
ATOM 1810 C CA . ASP A 1 233 ? 5.779 -17.991 -1.758 1.00 65.38 233 ASP A CA 1
ATOM 1811 C C . ASP A 1 233 ? 7.168 -17.504 -1.294 1.00 65.38 233 ASP A C 1
ATOM 1813 O O . ASP A 1 233 ? 7.615 -16.434 -1.708 1.00 65.38 233 ASP A O 1
ATOM 1817 N N . PRO A 1 234 ? 7.858 -18.261 -0.416 1.00 59.28 234 PRO A N 1
ATOM 1818 C CA . PRO A 1 234 ? 9.153 -17.863 0.131 1.00 59.28 234 PRO A CA 1
ATOM 1819 C C . PRO A 1 234 ? 10.295 -17.916 -0.889 1.00 59.28 234 PRO A C 1
ATOM 1821 O O . PRO A 1 234 ? 11.368 -17.402 -0.590 1.00 59.28 234 PRO A O 1
ATOM 1824 N N . GLU A 1 235 ? 10.113 -18.569 -2.043 1.00 59.81 235 GLU A N 1
ATOM 1825 C CA . GLU A 1 235 ? 11.165 -18.701 -3.060 1.00 59.81 235 GLU A CA 1
ATOM 1826 C C . GLU A 1 235 ? 11.163 -17.541 -4.070 1.00 59.81 235 GLU A C 1
ATOM 1828 O O . GLU A 1 235 ? 12.088 -17.444 -4.869 1.00 59.81 235 GLU A O 1
ATOM 1833 N N . LYS A 1 236 ? 10.172 -16.636 -4.014 1.00 60.66 236 LYS A N 1
ATOM 1834 C CA . LYS A 1 236 ? 10.035 -15.490 -4.935 1.00 60.66 236 LYS A CA 1
ATOM 1835 C C . LYS A 1 236 ? 10.944 -14.286 -4.639 1.00 60.66 236 LYS A C 1
ATOM 1837 O O . LYS A 1 236 ? 10.923 -13.342 -5.424 1.00 60.66 236 LYS A O 1
ATOM 1842 N N . ARG A 1 237 ? 11.672 -14.271 -3.516 1.00 55.31 237 ARG A N 1
ATOM 1843 C CA . ARG A 1 237 ? 12.241 -13.045 -2.921 1.00 55.31 237 ARG A CA 1
ATOM 1844 C C . ARG A 1 237 ? 13.742 -13.096 -2.677 1.00 55.31 237 ARG A C 1
ATOM 1846 O O . ARG A 1 237 ? 14.208 -14.084 -2.065 1.00 55.31 237 ARG A O 1
#